Protein AF-A0AAJ4XWP3-F1 (afdb_monomer)

Sequence (343 aa):
MPASALQHDAQLSDLRAARGLTLTELASQLGLAVNTYRRIESTGVLPKRRPGAFWDLAHALGVEHTQLHTAIRQIPAVQERRKTAASLLKEVLQLAVTPGPFQPLQDTSPPAEALAEVFRVASSTVSKMVNIVIGDLRQLAQQRAQLEARRDFTAHSRPTYVYERELEIISDRMAEDIERVPDILERYLVIPMPQPCWRALAKLYLAGPSGLDASSLPADVVTALQKAFNNYLLANSHTGPGLPVPGVLFFLDTLPYYRIIYAPPERAIRPDPQSYGWPSFHSRSQPQRRHRLRTAHVLGHDPHPHWDGGSWMTTRSTRPPSGVSNRDPWAPTASTYPDEPPF

pLDDT: mean 72.5, std 22.18, range [29.92, 97.88]

Structure (mmCIF, N/CA/C/O backbone):
data_AF-A0AAJ4XWP3-F1
#
_entry.id   AF-A0AAJ4XWP3-F1
#
loop_
_atom_site.group_PDB
_atom_site.id
_atom_site.type_symbol
_atom_site.label_atom_id
_atom_site.label_alt_id
_atom_site.label_comp_id
_atom_site.label_asym_id
_atom_site.label_entity_id
_atom_site.label_seq_id
_atom_site.pdbx_PDB_ins_code
_atom_site.Cartn_x
_atom_site.Cartn_y
_atom_site.Cartn_z
_atom_site.occupancy
_atom_site.B_iso_or_equiv
_atom_site.auth_seq_id
_atom_site.auth_comp_id
_atom_site.auth_asym_id
_atom_site.auth_atom_id
_atom_site.pdbx_PDB_model_num
ATOM 1 N N . MET A 1 1 ? -31.458 -2.273 4.166 1.00 47.16 1 MET A N 1
ATOM 2 C CA . MET A 1 1 ? -30.688 -2.517 2.926 1.00 47.16 1 MET A CA 1
ATOM 3 C C . MET A 1 1 ? -29.550 -3.467 3.257 1.00 47.16 1 MET A C 1
ATOM 5 O O . MET A 1 1 ? -28.929 -3.248 4.290 1.00 47.16 1 MET A O 1
ATOM 9 N N . PRO A 1 2 ? -29.280 -4.521 2.470 1.00 56.34 2 PRO A N 1
ATOM 10 C CA . PRO A 1 2 ? -28.094 -5.346 2.683 1.00 56.34 2 PRO A CA 1
ATOM 11 C C . PRO A 1 2 ? -26.826 -4.532 2.371 1.00 56.34 2 PRO A C 1
ATOM 13 O O . PRO A 1 2 ? -26.775 -3.830 1.364 1.00 56.34 2 PRO A O 1
ATOM 16 N N . ALA A 1 3 ? -25.794 -4.631 3.215 1.00 53.09 3 ALA A N 1
ATOM 17 C CA . ALA A 1 3 ? -24.544 -3.869 3.059 1.00 53.09 3 ALA A CA 1
ATOM 18 C C . ALA A 1 3 ? -23.766 -4.199 1.763 1.00 53.09 3 ALA A C 1
ATOM 20 O O . ALA A 1 3 ? -22.919 -3.421 1.331 1.00 53.09 3 ALA A O 1
ATOM 21 N N . SER A 1 4 ? -24.087 -5.321 1.112 1.00 56.28 4 SER A N 1
ATOM 22 C CA . SER A 1 4 ? -23.574 -5.719 -0.204 1.00 56.28 4 SER A CA 1
ATOM 23 C C . SER A 1 4 ? -24.156 -4.922 -1.382 1.00 56.28 4 SER A C 1
ATOM 25 O O . SER A 1 4 ? -23.648 -5.045 -2.489 1.00 56.28 4 SER A O 1
ATOM 27 N N . ALA A 1 5 ? -25.200 -4.109 -1.171 1.00 56.34 5 ALA A N 1
ATOM 28 C CA . ALA A 1 5 ? -25.784 -3.245 -2.205 1.00 56.34 5 ALA A CA 1
ATOM 29 C C . ALA A 1 5 ? -25.191 -1.820 -2.235 1.00 56.34 5 ALA A C 1
ATOM 31 O O . ALA A 1 5 ? -25.589 -1.009 -3.069 1.00 56.34 5 ALA A O 1
ATOM 32 N N . LEU A 1 6 ? -24.265 -1.493 -1.326 1.00 61.22 6 LEU A N 1
ATOM 33 C CA . LEU A 1 6 ? -23.560 -0.211 -1.344 1.00 61.22 6 LEU A CA 1
ATOM 34 C C . LEU A 1 6 ? -22.497 -0.193 -2.454 1.00 61.22 6 LEU A C 1
ATOM 36 O O . LEU A 1 6 ? -21.702 -1.122 -2.583 1.00 61.22 6 LEU A O 1
ATOM 40 N N . GLN A 1 7 ? -22.508 0.880 -3.247 1.00 64.50 7 GLN A N 1
ATOM 41 C CA . GLN A 1 7 ? -21.639 1.090 -4.410 1.00 64.50 7 GLN A CA 1
ATOM 42 C C . GLN A 1 7 ? -20.152 1.242 -4.027 1.00 64.50 7 GLN A C 1
ATOM 44 O O . GLN A 1 7 ? -19.802 1.372 -2.855 1.00 64.50 7 GLN A O 1
ATOM 49 N N . HIS A 1 8 ? -19.272 1.259 -5.036 1.00 65.56 8 HIS A N 1
ATOM 50 C CA . HIS A 1 8 ? -17.810 1.350 -4.872 1.00 65.56 8 HIS A CA 1
ATOM 51 C C . HIS A 1 8 ? -17.319 2.640 -4.172 1.00 65.56 8 HIS A C 1
ATOM 53 O O . HIS A 1 8 ? -16.172 2.696 -3.726 1.00 65.56 8 HIS A O 1
ATOM 59 N N . ASP A 1 9 ? -18.183 3.648 -4.026 1.00 81.31 9 ASP A N 1
ATOM 60 C CA . ASP A 1 9 ? -17.860 4.946 -3.417 1.00 81.31 9 ASP A CA 1
ATOM 61 C C . ASP A 1 9 ? -18.339 5.106 -1.962 1.00 81.31 9 ASP A C 1
ATOM 63 O O . ASP A 1 9 ? -18.151 6.163 -1.363 1.00 81.31 9 ASP A O 1
ATOM 67 N N . ALA A 1 10 ? -18.933 4.066 -1.366 1.00 87.88 10 ALA A N 1
ATOM 68 C CA . ALA A 1 10 ? -19.415 4.114 0.014 1.00 87.88 10 ALA A CA 1
ATOM 69 C C . ALA A 1 10 ? -18.271 4.313 1.026 1.00 87.88 10 ALA A C 1
ATOM 71 O O . ALA A 1 10 ? -17.286 3.573 1.014 1.00 87.88 10 ALA A O 1
ATOM 72 N N . GLN A 1 11 ? -18.422 5.268 1.945 1.00 93.44 11 GLN A N 1
ATOM 73 C CA . GLN A 1 11 ? -17.476 5.511 3.035 1.00 93.44 11 GLN A CA 1
ATOM 74 C C . GLN A 1 11 ? -17.712 4.558 4.217 1.00 93.44 11 GLN A C 1
ATOM 76 O O . GLN A 1 11 ? -18.738 3.881 4.328 1.00 93.44 11 GLN A O 1
ATOM 81 N N . LEU A 1 12 ? -16.766 4.525 5.162 1.00 94.31 12 LEU A N 1
ATOM 82 C CA . LEU A 1 12 ? -16.873 3.693 6.368 1.00 94.31 12 LEU A CA 1
ATOM 83 C C . LEU A 1 12 ? -18.135 3.997 7.205 1.00 94.31 12 LEU A C 1
ATOM 85 O O . LEU A 1 12 ? -18.751 3.078 7.751 1.00 94.31 12 LEU A O 1
ATOM 89 N N . SER A 1 13 ? -18.547 5.267 7.261 1.00 94.88 13 SER A N 1
ATOM 90 C CA . SER A 1 13 ? -19.800 5.705 7.891 1.00 94.88 13 SER A CA 1
ATOM 91 C C . SER A 1 13 ? -21.036 5.070 7.258 1.00 94.88 13 SER A C 1
ATOM 93 O O . SER A 1 13 ? -21.993 4.757 7.966 1.00 94.88 13 SER A O 1
ATOM 95 N N . ASP A 1 14 ? -21.004 4.851 5.945 1.00 94.88 14 ASP A N 1
ATOM 96 C CA . ASP A 1 14 ? -22.138 4.369 5.160 1.00 94.88 14 ASP A CA 1
ATOM 97 C C . ASP A 1 14 ? -22.275 2.856 5.323 1.00 94.88 14 ASP A C 1
ATOM 99 O O . ASP A 1 14 ? -23.379 2.354 5.536 1.00 94.88 14 ASP A O 1
ATOM 103 N N . LEU A 1 15 ? -21.144 2.134 5.355 1.00 94.31 15 LEU A N 1
ATOM 104 C CA . LEU A 1 15 ? -21.106 0.719 5.740 1.00 94.31 15 LEU A CA 1
ATOM 105 C C . LEU A 1 15 ? -21.696 0.511 7.146 1.00 94.31 15 LEU A C 1
ATOM 107 O O . LEU A 1 15 ? -22.503 -0.399 7.353 1.00 94.31 15 LEU A O 1
ATOM 111 N N . ARG A 1 16 ? -21.340 1.377 8.110 1.00 96.12 16 ARG A N 1
ATOM 112 C CA . ARG A 1 16 ? -21.914 1.346 9.465 1.00 96.12 16 ARG A CA 1
ATOM 113 C C . ARG A 1 16 ? -23.416 1.657 9.451 1.00 96.12 16 ARG A C 1
ATOM 115 O O . ARG A 1 16 ? -24.189 0.940 10.089 1.00 96.12 16 ARG A O 1
ATOM 122 N N . ALA A 1 17 ? -23.840 2.691 8.726 1.00 94.75 17 ALA A N 1
ATOM 123 C CA . ALA A 1 17 ? -25.243 3.095 8.639 1.00 94.75 17 ALA A CA 1
ATOM 124 C C . ALA A 1 17 ? -26.124 2.021 7.975 1.00 94.75 17 ALA A C 1
ATOM 126 O O . ALA A 1 17 ? -27.209 1.728 8.475 1.00 94.75 17 ALA A O 1
ATOM 127 N N . ALA A 1 18 ? -25.648 1.360 6.915 1.00 93.44 18 ALA A N 1
ATOM 128 C CA . ALA A 1 18 ? -26.362 0.256 6.268 1.00 93.44 18 ALA A CA 1
ATOM 129 C C . ALA A 1 18 ? -26.495 -0.989 7.159 1.00 93.44 18 ALA A C 1
ATOM 131 O O . ALA A 1 18 ? -27.435 -1.766 6.990 1.00 93.44 18 ALA A O 1
ATOM 132 N N . ARG A 1 19 ? -25.600 -1.160 8.142 1.00 93.62 19 ARG A N 1
ATOM 133 C CA . ARG A 1 19 ? -25.730 -2.166 9.208 1.00 93.62 19 ARG A CA 1
ATOM 134 C C . ARG A 1 19 ? -26.663 -1.751 10.349 1.00 93.62 19 ARG A C 1
ATOM 136 O O . ARG A 1 19 ? -26.893 -2.559 11.241 1.00 93.62 19 ARG A O 1
ATOM 143 N N . GLY A 1 20 ? -27.214 -0.536 10.317 1.00 96.00 20 GLY A N 1
ATOM 144 C CA . GLY A 1 20 ? -28.101 -0.013 11.358 1.00 96.00 20 GLY A CA 1
ATOM 145 C C . GLY A 1 20 ? -27.391 0.304 12.676 1.00 96.00 20 GLY A C 1
ATOM 146 O O . GLY A 1 20 ? -28.060 0.441 13.692 1.00 96.00 20 GLY A O 1
ATOM 147 N N . LEU A 1 21 ? -26.056 0.406 12.676 1.00 96.69 21 LEU A N 1
ATOM 148 C CA . LEU A 1 21 ? -25.267 0.596 13.892 1.00 96.69 21 LEU A CA 1
ATOM 149 C C . LEU A 1 21 ? -24.998 2.081 14.169 1.00 96.69 21 LEU A C 1
ATOM 151 O O . LEU A 1 21 ? -24.502 2.836 13.322 1.00 96.69 21 LEU A O 1
ATOM 155 N N . THR A 1 22 ? -25.233 2.502 15.406 1.00 97.44 22 THR A N 1
ATOM 156 C CA . THR A 1 22 ? -24.710 3.770 15.916 1.00 97.44 22 THR A CA 1
ATOM 157 C C . THR A 1 22 ? -23.190 3.704 16.094 1.00 97.44 22 THR A C 1
ATOM 159 O O . THR A 1 22 ? -22.580 2.639 16.222 1.00 97.44 22 THR A O 1
ATOM 162 N N . LEU A 1 23 ? -22.555 4.879 16.138 1.00 96.88 23 LEU A N 1
ATOM 163 C CA . LEU A 1 23 ? -21.119 5.018 16.407 1.00 96.88 23 LEU A CA 1
ATOM 164 C C . LEU A 1 23 ? -20.748 4.397 17.773 1.00 96.88 23 LEU A C 1
ATOM 166 O O . LEU A 1 23 ? -19.701 3.770 17.912 1.00 96.88 23 LEU A O 1
ATOM 170 N N . THR A 1 24 ? -21.635 4.522 18.765 1.00 97.69 24 THR A N 1
ATOM 171 C CA . THR A 1 24 ? -21.512 3.940 20.111 1.00 97.69 24 THR A CA 1
ATOM 172 C C . THR A 1 24 ? -21.612 2.417 20.131 1.00 97.69 24 THR A C 1
ATOM 174 O O . THR A 1 24 ? -20.788 1.778 20.783 1.00 97.69 24 THR A O 1
ATOM 177 N N . GLU A 1 25 ? -22.565 1.823 19.408 1.00 97.88 25 GLU A N 1
ATOM 178 C CA . GLU A 1 25 ? -22.732 0.362 19.353 1.00 97.88 25 GLU A CA 1
ATOM 179 C C . GLU A 1 25 ? -21.554 -0.306 18.652 1.00 97.88 25 GL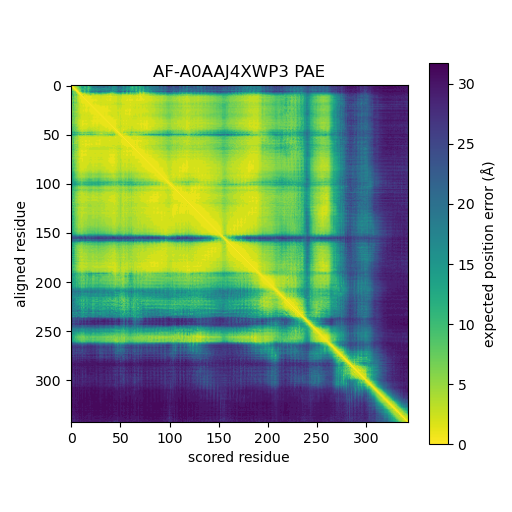U A C 1
ATOM 181 O O . GLU A 1 25 ? -20.992 -1.253 19.196 1.00 97.88 25 GLU A O 1
ATOM 186 N N . LEU A 1 26 ? -21.118 0.209 17.496 1.00 96.88 26 LEU A N 1
ATOM 187 C CA . LEU A 1 26 ? -19.974 -0.378 16.797 1.00 96.88 26 LEU A CA 1
ATOM 188 C C . LEU A 1 26 ? -18.670 -0.189 17.588 1.00 96.88 26 LEU A C 1
ATOM 190 O O . LEU A 1 26 ? -17.870 -1.117 17.676 1.00 96.88 26 LEU A O 1
ATOM 194 N N . ALA A 1 27 ? -18.470 0.959 18.248 1.00 95.94 27 ALA A N 1
ATOM 195 C CA . ALA A 1 27 ? -17.343 1.129 19.167 1.00 95.94 27 ALA A CA 1
ATOM 196 C C . ALA A 1 27 ? -17.387 0.114 20.327 1.00 95.94 27 ALA A C 1
ATOM 198 O O . ALA A 1 27 ? -16.356 -0.470 20.660 1.00 95.94 27 ALA A O 1
ATOM 199 N N . SER A 1 28 ? -18.569 -0.145 20.899 1.00 95.69 28 SER A N 1
ATOM 200 C CA . SER A 1 28 ? -18.765 -1.124 21.976 1.00 95.69 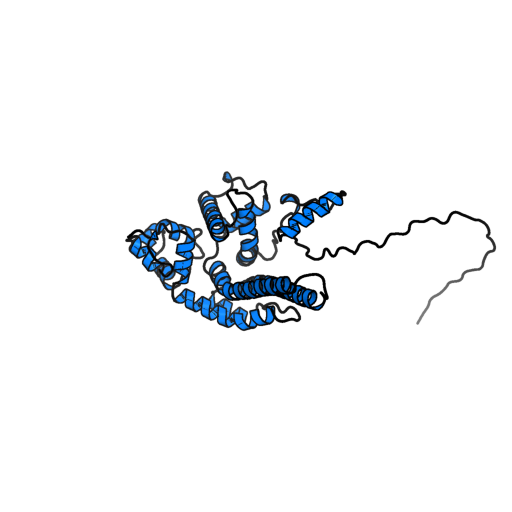28 SER A CA 1
ATOM 201 C C . SER A 1 28 ? -18.517 -2.566 21.516 1.00 95.69 28 SER A C 1
ATOM 203 O O . SER A 1 28 ? -17.740 -3.268 22.160 1.00 95.69 28 SER A O 1
ATOM 205 N N . GLN A 1 29 ? -19.073 -2.982 20.371 1.00 94.94 29 GLN A N 1
ATOM 206 C CA . GLN A 1 29 ? -18.822 -4.297 19.758 1.00 94.94 29 GLN A CA 1
ATOM 207 C C . GLN A 1 29 ? -17.335 -4.515 19.462 1.00 94.94 29 GLN A C 1
ATOM 209 O O . GLN A 1 29 ? -16.794 -5.593 19.700 1.00 94.94 29 GLN A O 1
ATOM 214 N N . LEU A 1 30 ? -16.654 -3.473 18.980 1.00 90.19 30 LEU A N 1
ATOM 215 C CA . LEU A 1 30 ? -15.216 -3.502 18.753 1.00 90.19 30 LEU A CA 1
ATOM 216 C C . LEU A 1 30 ? -14.405 -3.365 20.046 1.00 90.19 30 LEU A C 1
ATOM 218 O O . LEU A 1 30 ? -13.187 -3.437 19.972 1.00 90.19 30 LEU A O 1
ATOM 222 N N . GLY A 1 31 ? -14.992 -3.153 21.227 1.00 91.25 31 GLY A N 1
ATOM 223 C CA . GLY A 1 31 ? -14.234 -2.896 22.459 1.00 91.25 31 GLY A CA 1
ATOM 224 C C . GLY A 1 31 ? -13.260 -1.716 22.317 1.00 91.25 31 GLY A C 1
ATOM 225 O O . GLY A 1 31 ? -12.099 -1.804 22.724 1.00 91.25 31 GLY A O 1
ATOM 226 N N . LEU A 1 32 ? -13.701 -0.645 21.656 1.00 92.69 32 LEU A N 1
ATOM 227 C CA . LEU A 1 32 ? -12.964 0.597 21.434 1.00 92.69 32 LEU A CA 1
ATOM 228 C C . LEU A 1 32 ? -13.662 1.756 22.151 1.00 92.69 32 LEU A C 1
ATOM 230 O O . LEU A 1 32 ? -14.884 1.797 22.272 1.00 92.69 32 LEU A O 1
ATOM 234 N N . ALA A 1 33 ? -12.892 2.765 22.558 1.00 94.88 33 ALA A N 1
ATOM 235 C CA . ALA A 1 33 ? -13.489 4.026 22.975 1.00 94.88 33 ALA A CA 1
ATOM 236 C C . ALA A 1 33 ? -14.194 4.696 21.780 1.00 94.88 33 ALA A C 1
ATOM 238 O O . ALA A 1 33 ? -13.664 4.720 20.667 1.00 94.88 33 ALA A O 1
ATOM 239 N N . VAL A 1 34 ? -15.350 5.315 22.029 1.00 96.94 34 VAL A N 1
ATOM 240 C CA . VAL A 1 34 ? -16.167 6.020 21.020 1.00 96.94 34 VAL A CA 1
ATOM 241 C C . VAL A 1 34 ? -15.334 7.044 20.230 1.00 96.94 34 VAL A C 1
ATOM 243 O O . VAL A 1 34 ? -15.399 7.098 19.004 1.00 96.94 34 VAL A O 1
ATOM 246 N N . ASN A 1 35 ? -14.460 7.791 20.914 1.00 96.38 35 ASN A N 1
ATOM 247 C CA . ASN A 1 35 ? -13.533 8.741 20.286 1.00 96.38 35 ASN A CA 1
ATOM 248 C C . ASN A 1 35 ? -12.462 8.065 19.409 1.00 96.38 35 ASN A C 1
ATOM 250 O O . ASN A 1 35 ? -12.038 8.643 18.409 1.00 96.38 35 ASN A O 1
ATOM 254 N N . THR A 1 36 ? -12.031 6.844 19.745 1.00 93.75 36 THR A N 1
ATOM 255 C CA . THR A 1 36 ? -11.115 6.060 18.902 1.00 93.75 36 THR A CA 1
ATOM 256 C C . THR A 1 36 ? -11.813 5.624 17.621 1.00 93.75 36 THR A C 1
ATOM 258 O O . THR A 1 36 ? -11.248 5.813 16.551 1.00 93.75 36 THR A O 1
ATOM 261 N N . TYR A 1 37 ? -13.043 5.109 17.704 1.00 96.06 37 TYR A N 1
ATOM 262 C CA . TYR A 1 37 ? -13.791 4.712 16.510 1.00 96.06 37 TYR A CA 1
ATOM 263 C C . TYR A 1 37 ? -14.161 5.918 15.624 1.00 96.06 37 TYR A C 1
ATOM 265 O O . TYR A 1 37 ? -13.919 5.880 14.420 1.00 96.06 37 TYR A O 1
ATOM 273 N N . ARG A 1 38 ? -14.589 7.048 16.212 1.00 96.56 38 ARG A N 1
ATOM 274 C CA . ARG A 1 38 ? -14.790 8.316 15.478 1.00 96.56 38 ARG A CA 1
ATOM 275 C C . ARG A 1 38 ? -13.534 8.747 14.711 1.00 96.56 38 ARG A C 1
ATOM 277 O O . ARG A 1 38 ? -13.643 9.218 13.586 1.00 96.56 38 ARG A O 1
ATOM 284 N N . ARG A 1 39 ? -12.343 8.573 15.298 1.00 95.06 39 ARG A N 1
ATOM 285 C CA . ARG A 1 39 ? -11.068 8.857 14.620 1.00 95.06 39 ARG A CA 1
ATOM 286 C C . ARG A 1 39 ? -10.792 7.895 13.458 1.00 95.06 39 ARG A C 1
ATOM 288 O O . ARG A 1 39 ? -10.198 8.330 12.475 1.00 95.06 39 ARG A O 1
ATOM 295 N N . ILE A 1 40 ? -11.202 6.628 13.544 1.00 94.69 40 ILE A N 1
ATOM 296 C CA . ILE A 1 40 ? -11.097 5.684 12.418 1.00 94.69 40 ILE A CA 1
ATOM 297 C C . ILE A 1 40 ? -11.981 6.174 11.260 1.00 94.69 40 ILE A C 1
ATOM 299 O O . ILE A 1 40 ? -11.468 6.304 10.155 1.00 94.69 40 ILE A O 1
ATOM 303 N N . GLU A 1 41 ? -13.244 6.542 11.512 1.00 96.31 41 GLU A N 1
ATOM 304 C CA . GLU A 1 41 ? -14.141 7.095 10.476 1.00 96.31 41 GLU A CA 1
ATOM 305 C C . GLU A 1 41 ? -13.621 8.400 9.857 1.00 96.31 41 GLU A C 1
ATOM 307 O O . GLU A 1 41 ? -13.682 8.558 8.643 1.00 96.31 41 GLU A O 1
ATOM 312 N N . SER A 1 42 ? -13.080 9.328 10.655 1.00 96.19 42 SER A N 1
ATOM 313 C CA . SER A 1 42 ? -12.649 10.634 10.137 1.00 96.19 42 SER A CA 1
ATOM 314 C C . SER A 1 42 ? -11.245 10.659 9.528 1.00 96.19 42 SER A C 1
ATOM 316 O O . SER A 1 42 ? -10.957 11.536 8.717 1.00 96.19 42 SER A O 1
ATOM 318 N N . THR A 1 43 ? -10.349 9.740 9.913 1.00 95.06 43 THR A N 1
ATOM 319 C CA . THR A 1 43 ? -8.935 9.777 9.481 1.00 95.06 43 THR A CA 1
ATOM 320 C C . THR A 1 43 ? -8.439 8.518 8.774 1.00 95.06 43 THR A C 1
ATOM 322 O O . THR A 1 43 ? -7.355 8.561 8.192 1.00 95.06 43 THR A O 1
ATOM 325 N N . GLY A 1 44 ? -9.165 7.398 8.844 1.00 93.38 44 GLY A N 1
ATOM 326 C CA . GLY A 1 44 ? -8.712 6.076 8.387 1.00 93.38 44 GLY A CA 1
ATOM 327 C C . GLY A 1 44 ? -7.634 5.423 9.268 1.00 93.38 44 GLY A C 1
ATOM 328 O O . GLY A 1 44 ? -7.236 4.290 9.016 1.00 93.38 44 GLY A O 1
ATOM 329 N N . VAL A 1 45 ? -7.152 6.106 10.317 1.00 91.00 45 VAL A N 1
ATOM 330 C CA . VAL A 1 45 ? -6.026 5.634 11.139 1.00 91.00 45 VAL A CA 1
ATOM 331 C C . VAL A 1 45 ? -6.487 4.621 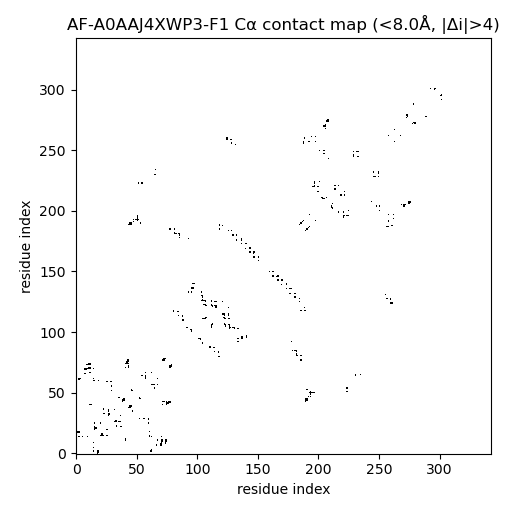12.185 1.00 91.00 45 VAL A C 1
ATOM 333 O O . VAL A 1 45 ? -7.214 4.963 13.121 1.00 91.00 45 VAL A O 1
ATOM 336 N N . LEU A 1 46 ? -5.988 3.389 12.082 1.00 87.69 46 LEU A N 1
ATOM 337 C CA . LEU A 1 46 ? -6.280 2.313 13.029 1.00 87.69 46 LEU A CA 1
ATOM 338 C C . LEU A 1 46 ? -5.412 2.375 14.307 1.00 87.69 46 LEU A C 1
ATOM 340 O O . LEU A 1 46 ? -4.284 2.880 14.296 1.00 87.69 46 LEU A O 1
ATOM 344 N N . PRO A 1 47 ? -5.902 1.840 15.442 1.00 83.31 47 PRO A N 1
ATOM 345 C CA . PRO A 1 47 ? -5.153 1.819 16.697 1.00 83.31 47 PRO A CA 1
ATOM 346 C C . PRO A 1 47 ? -3.955 0.852 16.647 1.00 83.31 47 PRO A C 1
ATOM 348 O O . PRO A 1 47 ? -4.113 -0.348 16.854 1.00 83.31 47 PRO A O 1
ATOM 351 N N . LYS A 1 48 ? -2.731 1.388 16.488 1.00 73.88 48 LYS A N 1
ATOM 352 C CA . LYS A 1 48 ? -1.455 0.629 16.401 1.00 73.88 48 LYS A CA 1
ATOM 353 C C . LYS A 1 48 ? -1.242 -0.444 17.491 1.00 73.88 48 LYS A C 1
ATOM 355 O O . LYS A 1 48 ? -0.511 -1.401 17.261 1.00 73.88 48 LYS A O 1
ATOM 360 N N . ARG A 1 49 ? -1.837 -0.283 18.683 1.00 72.12 49 ARG A N 1
ATOM 361 C CA . ARG A 1 49 ? -1.709 -1.224 19.818 1.00 72.12 49 ARG A CA 1
ATOM 362 C C . ARG A 1 49 ? -2.692 -2.401 19.782 1.00 72.12 49 ARG A C 1
ATOM 364 O O . ARG A 1 49 ? -2.510 -3.330 20.561 1.00 72.12 49 ARG A O 1
ATOM 371 N N . ARG A 1 50 ? -3.727 -2.370 18.934 1.00 72.62 50 ARG A N 1
ATOM 372 C CA . ARG A 1 50 ? -4.751 -3.419 18.883 1.00 72.62 50 ARG A CA 1
ATOM 373 C C . ARG A 1 50 ? -4.503 -4.355 17.695 1.00 72.62 50 ARG A C 1
ATOM 375 O O . ARG A 1 50 ? -4.770 -3.955 16.559 1.00 72.62 50 ARG A O 1
ATOM 382 N N . PRO A 1 51 ? -4.039 -5.598 17.919 1.00 62.38 51 PRO A N 1
ATOM 383 C CA . PRO A 1 51 ? -4.059 -6.600 16.867 1.00 62.38 51 PRO A CA 1
ATOM 384 C C . PRO A 1 51 ? -5.502 -6.871 16.425 1.00 62.38 51 PRO A C 1
ATOM 386 O O . PRO A 1 51 ? -6.423 -6.767 17.224 1.00 62.38 51 PRO A O 1
ATOM 389 N N . GLY A 1 52 ? -5.707 -7.184 15.149 1.00 71.06 52 GLY A N 1
ATOM 390 C CA . GLY A 1 52 ? -7.021 -7.551 14.620 1.00 71.06 52 GLY A CA 1
ATOM 391 C C . GLY A 1 52 ? -7.920 -6.386 14.203 1.00 71.06 52 GLY A C 1
ATOM 392 O O . GLY A 1 52 ? -8.796 -6.620 13.390 1.00 71.06 52 GLY A O 1
ATOM 393 N N . ALA A 1 53 ? -7.678 -5.135 14.618 1.00 81.81 53 ALA A N 1
ATOM 394 C CA . ALA A 1 53 ? -8.650 -4.032 14.486 1.00 81.81 53 ALA A CA 1
ATOM 395 C C . ALA A 1 53 ? -9.307 -3.845 13.092 1.00 81.81 53 ALA A C 1
ATOM 397 O O . ALA A 1 53 ? -10.498 -3.562 13.020 1.00 81.81 53 ALA A O 1
ATOM 398 N N . PHE A 1 54 ? -8.567 -4.024 11.989 1.00 85.25 54 PHE A N 1
ATOM 399 C CA . PHE A 1 54 ? -9.127 -4.007 10.624 1.00 85.25 54 PHE A CA 1
ATOM 400 C C . PHE A 1 54 ? -10.047 -5.212 10.336 1.00 85.25 54 PHE A C 1
ATOM 402 O O . PHE A 1 54 ? -11.085 -5.079 9.692 1.00 85.25 54 PHE A O 1
ATOM 409 N N . TRP A 1 55 ? -9.670 -6.393 10.826 1.00 80.94 55 TRP A N 1
ATOM 410 C CA . TRP A 1 55 ? -10.420 -7.641 10.681 1.00 80.94 55 TRP A CA 1
ATOM 411 C C . TRP A 1 55 ? -11.660 -7.658 11.583 1.00 80.94 55 TRP A C 1
ATOM 413 O O . TRP A 1 55 ? -12.729 -8.054 11.122 1.00 80.94 55 TRP A O 1
ATOM 423 N N . ASP A 1 56 ? -11.533 -7.161 12.818 1.00 85.31 56 ASP A N 1
ATOM 424 C CA . ASP A 1 56 ? -12.638 -6.931 13.757 1.00 85.31 56 ASP A CA 1
ATOM 425 C C . ASP A 1 56 ? -13.686 -5.998 13.131 1.00 85.31 56 ASP A C 1
ATOM 427 O O . ASP A 1 56 ? -14.879 -6.293 13.154 1.00 85.31 56 ASP A O 1
ATOM 431 N N . LEU A 1 57 ? -13.231 -4.892 12.524 1.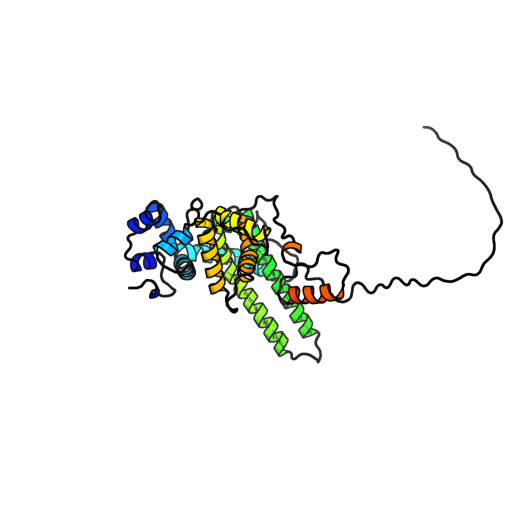00 91.25 57 LEU A N 1
ATOM 432 C CA . LEU A 1 57 ? -14.080 -3.891 11.876 1.00 91.25 57 LEU A CA 1
ATOM 433 C C . LEU A 1 57 ? -14.853 -4.472 10.686 1.00 91.25 57 LEU A C 1
ATOM 435 O O . LEU A 1 57 ? -16.067 -4.301 10.616 1.00 91.25 57 LEU A O 1
ATOM 439 N N . ALA A 1 58 ? -14.183 -5.202 9.791 1.00 88.69 58 ALA A N 1
ATOM 440 C CA . ALA A 1 58 ? -14.844 -5.875 8.670 1.00 88.69 58 ALA A CA 1
ATOM 441 C C . ALA A 1 58 ? -15.875 -6.907 9.149 1.00 88.69 58 ALA A C 1
ATOM 443 O O . ALA A 1 58 ? -16.972 -6.985 8.602 1.00 88.69 58 ALA A O 1
ATOM 444 N N . HIS A 1 59 ? -15.547 -7.665 10.201 1.00 86.81 59 HIS A N 1
ATOM 445 C CA . HIS A 1 59 ? -16.436 -8.666 10.783 1.00 86.81 59 HIS A CA 1
ATOM 446 C C . HIS A 1 59 ? -17.678 -8.040 11.433 1.00 86.81 59 HIS A C 1
ATOM 448 O O . HIS A 1 59 ? -18.791 -8.472 11.149 1.00 86.81 59 HIS A O 1
ATOM 454 N N . ALA A 1 60 ? -17.510 -6.999 12.255 1.00 91.00 60 ALA A N 1
ATOM 455 C CA . ALA A 1 60 ? -18.620 -6.296 12.901 1.00 91.00 60 ALA A CA 1
ATOM 456 C C . ALA A 1 60 ? -19.521 -5.565 11.885 1.00 91.00 60 ALA A C 1
ATOM 458 O O . ALA A 1 60 ? -20.741 -5.530 12.036 1.00 91.00 60 ALA A O 1
ATOM 459 N N . LEU A 1 61 ? -18.936 -5.051 10.799 1.00 91.62 61 LEU A N 1
ATOM 460 C CA . LEU A 1 61 ? -19.674 -4.508 9.657 1.00 91.62 61 LEU A CA 1
ATOM 461 C C . LEU A 1 61 ? -20.204 -5.587 8.696 1.00 91.62 61 LEU A C 1
ATOM 463 O O . LEU A 1 61 ? -20.936 -5.257 7.766 1.00 91.62 61 LEU A O 1
ATOM 467 N N . GLY A 1 62 ? -19.848 -6.860 8.883 1.00 87.81 62 GLY A N 1
ATOM 468 C CA . GLY A 1 62 ? -20.179 -7.969 7.985 1.00 87.81 62 GLY A CA 1
ATOM 469 C C . GLY A 1 62 ? -19.879 -7.682 6.508 1.00 87.81 62 GLY A C 1
ATOM 470 O O . GLY A 1 62 ? -20.717 -7.979 5.657 1.00 87.81 62 GLY A O 1
ATOM 471 N N . VAL A 1 63 ? -18.748 -7.041 6.214 1.00 86.88 63 VAL A N 1
ATOM 472 C CA . VAL A 1 63 ? -18.299 -6.702 4.852 1.00 86.88 63 VAL A CA 1
ATOM 473 C C . VAL A 1 63 ? -17.029 -7.464 4.500 1.00 86.88 63 VAL A C 1
ATOM 475 O O . VAL A 1 63 ? -16.276 -7.887 5.380 1.00 86.88 63 VAL A O 1
ATOM 478 N N . GLU A 1 64 ? -16.758 -7.605 3.206 1.00 81.38 64 GLU A N 1
ATOM 479 C CA . GLU A 1 64 ? -15.465 -8.108 2.749 1.00 81.38 64 GLU A CA 1
ATOM 480 C C . GLU A 1 64 ? -14.340 -7.099 3.014 1.00 81.38 64 GLU A C 1
ATOM 482 O O . GLU A 1 64 ? -14.545 -5.887 3.110 1.00 81.38 64 GLU A O 1
ATOM 487 N N . HIS A 1 65 ? -13.108 -7.596 3.108 1.00 77.81 65 HIS A N 1
ATOM 488 C CA . HIS A 1 65 ? -11.948 -6.758 3.420 1.00 77.81 65 HIS A CA 1
ATOM 489 C C . HIS A 1 65 ? -11.557 -5.840 2.259 1.00 77.81 65 HIS A C 1
ATOM 491 O O . HIS A 1 65 ? -11.042 -4.749 2.488 1.00 77.81 65 HIS A O 1
ATOM 497 N N . THR A 1 66 ? -11.840 -6.262 1.029 1.00 79.38 66 THR A N 1
ATOM 498 C CA . THR A 1 66 ? -11.780 -5.462 -0.202 1.00 79.38 66 THR A CA 1
ATOM 499 C C . THR A 1 66 ? -12.743 -4.273 -0.133 1.00 79.38 66 THR A C 1
ATOM 501 O O . THR A 1 66 ? -12.328 -3.132 -0.349 1.00 79.38 66 THR A O 1
ATOM 504 N N . GLN A 1 67 ? -13.998 -4.515 0.261 1.00 85.12 67 GLN A N 1
ATOM 505 C CA . GLN A 1 67 ? -15.018 -3.483 0.459 1.00 85.12 67 GLN A CA 1
ATOM 506 C C . GLN A 1 67 ? -14.625 -2.523 1.594 1.00 85.12 67 GLN A C 1
ATOM 508 O O . GLN A 1 67 ? -14.686 -1.310 1.410 1.00 85.12 67 GLN A O 1
ATOM 513 N N . LEU A 1 68 ? -14.129 -3.033 2.730 1.00 90.06 68 LEU A N 1
ATOM 514 C CA . LEU A 1 68 ? -13.641 -2.187 3.827 1.00 90.06 68 LEU A CA 1
ATOM 515 C C . LEU A 1 68 ? -12.418 -1.343 3.427 1.00 90.06 68 LEU A C 1
ATOM 517 O O . LEU A 1 68 ? -12.359 -0.162 3.761 1.00 90.06 68 LEU A O 1
ATOM 521 N N . HIS A 1 69 ? -11.437 -1.920 2.723 1.00 87.88 69 HIS A N 1
ATOM 522 C CA . HIS A 1 69 ? -10.251 -1.184 2.254 1.00 87.88 69 HIS A CA 1
ATOM 523 C C . HIS A 1 69 ? -10.651 -0.074 1.276 1.00 87.88 69 HIS A C 1
ATOM 525 O O . HIS A 1 69 ? -10.169 1.051 1.392 1.00 87.88 69 HIS A O 1
ATOM 531 N N . THR A 1 70 ? -11.610 -0.354 0.389 1.00 89.62 70 THR A N 1
ATOM 532 C CA . THR A 1 70 ? -12.198 0.639 -0.521 1.00 89.62 70 THR A CA 1
ATOM 533 C C . THR A 1 70 ? -12.895 1.755 0.259 1.00 89.62 70 THR A C 1
ATOM 535 O O . THR A 1 70 ? -12.553 2.919 0.078 1.00 89.62 70 THR A O 1
ATOM 538 N N . ALA A 1 71 ? -13.767 1.422 1.212 1.00 93.12 71 ALA A N 1
ATOM 539 C CA . ALA A 1 71 ? -14.476 2.410 2.026 1.00 93.12 71 ALA A CA 1
ATOM 540 C C . ALA A 1 71 ? -13.555 3.274 2.905 1.00 93.12 71 ALA A C 1
ATOM 542 O O . ALA A 1 71 ? -13.848 4.446 3.143 1.00 93.12 71 ALA A O 1
ATOM 543 N N . ILE A 1 72 ? -12.416 2.734 3.358 1.00 93.75 72 ILE A N 1
ATOM 544 C CA . ILE A 1 72 ? -11.373 3.524 4.028 1.00 93.75 72 ILE A CA 1
ATOM 545 C C . ILE A 1 72 ? -10.652 4.443 3.027 1.00 93.75 72 ILE A C 1
ATOM 547 O O . ILE A 1 72 ? -10.408 5.602 3.357 1.00 93.75 72 ILE A O 1
ATOM 551 N N . ARG A 1 73 ? -10.361 3.996 1.794 1.00 93.31 73 ARG A N 1
ATOM 552 C CA . ARG A 1 73 ? -9.773 4.856 0.740 1.00 93.31 73 ARG A CA 1
ATOM 553 C C . ARG A 1 73 ? -10.672 6.037 0.353 1.00 93.31 73 ARG A C 1
ATOM 555 O O . ARG A 1 73 ? -10.130 7.040 -0.104 1.00 93.31 73 ARG A O 1
ATOM 562 N N . GLN A 1 74 ? -11.989 5.942 0.565 1.00 94.81 74 GLN A N 1
ATOM 563 C CA . GLN A 1 74 ? -12.946 7.033 0.328 1.00 94.81 74 GLN A CA 1
ATOM 564 C C . GLN A 1 74 ? -13.054 8.053 1.478 1.00 94.81 74 GLN A C 1
ATOM 566 O O . GLN A 1 74 ? -13.733 9.067 1.331 1.00 94.81 74 GLN A O 1
ATOM 571 N N . ILE A 1 75 ? -12.377 7.842 2.615 1.00 95.62 75 ILE A N 1
ATOM 572 C CA . ILE A 1 75 ? -12.327 8.839 3.698 1.00 95.62 75 ILE A CA 1
ATOM 573 C C . ILE A 1 75 ? -11.530 10.065 3.203 1.00 95.62 75 ILE A C 1
ATOM 575 O O . ILE A 1 75 ? -10.380 9.894 2.785 1.00 95.62 75 ILE A O 1
ATOM 579 N N . PRO A 1 76 ? -12.049 11.309 3.297 1.00 95.88 76 PRO A N 1
ATOM 580 C CA . PRO A 1 76 ? -11.386 12.491 2.731 1.00 95.88 76 PRO A CA 1
ATOM 581 C C . PRO A 1 76 ? -9.936 12.688 3.200 1.00 95.88 76 PRO A C 1
ATOM 583 O O . PRO A 1 76 ? -9.046 12.935 2.391 1.00 95.88 76 PRO A O 1
ATOM 586 N N . ALA A 1 77 ? -9.658 12.471 4.489 1.00 95.69 77 ALA A N 1
ATOM 587 C CA . ALA A 1 77 ? -8.305 12.563 5.044 1.00 95.69 77 ALA A CA 1
ATOM 588 C C . ALA A 1 77 ? -7.343 11.460 4.545 1.00 95.69 77 ALA A C 1
ATOM 590 O O . ALA A 1 77 ? -6.126 11.621 4.637 1.00 95.69 77 ALA A O 1
ATOM 591 N N . VAL A 1 78 ? -7.857 10.328 4.048 1.00 96.00 78 VAL A N 1
ATOM 592 C CA . VAL A 1 78 ? -7.060 9.276 3.388 1.00 96.00 78 VAL A CA 1
ATOM 593 C C . VAL A 1 78 ? -6.766 9.682 1.943 1.00 96.00 78 VAL A C 1
ATOM 595 O O . VAL A 1 78 ? -5.625 9.572 1.497 1.00 96.00 78 VAL A O 1
ATOM 598 N N . GLN A 1 79 ? -7.764 10.211 1.226 1.00 96.12 79 GLN A N 1
ATOM 599 C CA . GLN A 1 79 ? -7.586 10.755 -0.125 1.00 96.12 79 GLN A CA 1
ATOM 600 C C . GLN A 1 79 ? -6.559 11.901 -0.142 1.00 96.12 79 GLN A C 1
ATOM 602 O O . GLN A 1 79 ? -5.665 11.910 -0.987 1.00 96.12 79 GLN A O 1
ATOM 607 N N . GLU A 1 80 ? -6.632 12.818 0.827 1.00 97.12 80 GLU A N 1
ATOM 608 C CA . GLU A 1 80 ? -5.682 13.922 0.993 1.00 97.12 80 GLU A CA 1
ATOM 609 C C . GLU A 1 80 ? -4.253 13.414 1.237 1.00 97.12 80 GLU A C 1
ATOM 611 O O . GLU A 1 80 ? -3.346 13.784 0.491 1.00 97.12 80 GLU A O 1
ATOM 616 N N . ARG A 1 81 ? -4.042 12.494 2.195 1.00 97.00 81 ARG A N 1
ATOM 617 C CA . ARG A 1 81 ? -2.719 11.878 2.423 1.00 97.00 81 ARG A CA 1
ATOM 618 C C . ARG A 1 81 ? -2.163 11.212 1.169 1.00 97.00 81 ARG A C 1
ATOM 620 O O . ARG A 1 81 ? -0.997 11.426 0.845 1.00 97.00 81 ARG A O 1
ATOM 627 N N . ARG A 1 82 ? -2.982 10.431 0.454 1.00 96.56 82 ARG A N 1
ATOM 628 C CA . ARG A 1 82 ? -2.581 9.755 -0.792 1.00 96.56 82 ARG A CA 1
ATOM 629 C C . ARG A 1 82 ? -2.180 10.765 -1.869 1.00 96.56 82 ARG A C 1
ATOM 631 O O . ARG A 1 82 ? -1.143 10.582 -2.500 1.00 96.56 82 ARG A O 1
ATOM 638 N N . LYS A 1 83 ? -2.940 11.854 -2.034 1.00 97.25 83 LYS A N 1
ATOM 639 C CA . LYS A 1 83 ? -2.636 12.942 -2.979 1.00 97.25 83 LYS A CA 1
ATOM 640 C C . LYS A 1 83 ? -1.330 13.663 -2.626 1.00 97.25 83 LYS A C 1
ATOM 642 O O . LYS A 1 83 ? -0.495 13.872 -3.504 1.00 97.25 83 LYS A O 1
ATOM 647 N N . THR A 1 84 ? -1.122 13.998 -1.353 1.00 97.69 84 THR A N 1
ATOM 648 C CA . THR A 1 84 ? 0.118 14.631 -0.875 1.00 97.69 84 THR A CA 1
ATOM 649 C C . THR A 1 84 ? 1.319 13.704 -1.060 1.00 97.69 84 THR A C 1
ATOM 651 O O . THR A 1 84 ? 2.339 14.126 -1.601 1.00 97.69 84 THR A O 1
ATOM 654 N N . ALA A 1 85 ? 1.188 12.419 -0.712 1.00 97.25 85 ALA A N 1
ATOM 655 C CA . ALA A 1 85 ? 2.238 11.427 -0.925 1.00 97.25 85 ALA A CA 1
ATOM 656 C C . ALA A 1 85 ? 2.576 11.244 -2.416 1.00 97.25 85 ALA A C 1
ATOM 658 O O . ALA A 1 85 ? 3.753 11.223 -2.766 1.00 97.25 85 ALA A O 1
ATOM 659 N N . ALA A 1 86 ? 1.574 11.189 -3.302 1.00 97.00 86 ALA A N 1
ATOM 660 C CA . ALA A 1 86 ? 1.784 11.145 -4.751 1.00 97.00 86 ALA A CA 1
ATOM 661 C C . ALA A 1 86 ? 2.568 12.369 -5.256 1.00 97.00 86 ALA A C 1
ATOM 663 O O . ALA A 1 86 ? 3.506 12.225 -6.039 1.00 97.00 86 ALA A O 1
ATOM 664 N N . SER A 1 87 ? 2.231 13.567 -4.765 1.00 97.06 87 SER A N 1
ATOM 665 C CA . SER A 1 87 ? 2.934 14.803 -5.126 1.00 97.06 87 SER A CA 1
ATOM 666 C C . SER A 1 87 ? 4.399 14.797 -4.678 1.00 97.06 87 SER A C 1
ATOM 668 O O . SER A 1 87 ? 5.260 15.211 -5.448 1.00 97.06 87 SER A O 1
ATOM 670 N N . LEU A 1 88 ? 4.689 14.315 -3.464 1.00 96.94 88 LEU A N 1
ATOM 671 C CA . LEU A 1 88 ? 6.052 14.222 -2.917 1.00 96.94 88 LEU A CA 1
ATOM 672 C C . LEU A 1 88 ? 6.903 13.146 -3.611 1.00 96.94 88 LEU A C 1
ATOM 674 O O . LEU A 1 88 ? 8.119 13.286 -3.715 1.00 96.94 88 LEU A O 1
ATOM 678 N N . LEU A 1 89 ? 6.275 12.065 -4.079 1.00 96.44 89 LEU A N 1
ATOM 679 C CA . LEU A 1 89 ? 6.958 10.946 -4.733 1.00 96.44 89 LEU A CA 1
ATOM 680 C C . LEU A 1 89 ? 7.203 11.157 -6.229 1.00 96.44 89 LEU A C 1
ATOM 682 O O . LEU A 1 89 ? 8.072 10.487 -6.782 1.00 96.44 89 LEU A O 1
ATOM 686 N N . LYS A 1 90 ? 6.462 12.057 -6.888 1.00 94.62 90 LYS A N 1
ATOM 687 C CA . LYS A 1 90 ? 6.474 12.224 -8.350 1.00 94.62 90 LYS A CA 1
ATOM 688 C C . LYS A 1 90 ? 7.888 12.326 -8.932 1.00 94.62 90 LYS A C 1
ATOM 690 O O . LYS A 1 90 ? 8.240 11.543 -9.808 1.00 94.62 90 LYS A O 1
ATOM 695 N N . GLU A 1 91 ? 8.702 13.249 -8.426 1.00 91.94 91 GLU A N 1
ATOM 696 C CA . GLU A 1 91 ? 10.069 13.467 -8.921 1.00 91.94 91 GLU A CA 1
ATOM 697 C C . GLU A 1 91 ? 10.996 12.295 -8.570 1.00 91.94 91 GLU A C 1
ATOM 699 O O . GLU A 1 91 ? 11.761 11.832 -9.413 1.00 91.94 91 GLU A O 1
ATOM 704 N N . VAL A 1 92 ? 10.873 11.746 -7.356 1.00 94.62 92 VAL A N 1
ATOM 705 C CA . VAL A 1 92 ? 11.669 10.601 -6.879 1.00 94.62 92 VAL A CA 1
ATOM 706 C C . VAL A 1 92 ? 11.456 9.366 -7.767 1.00 94.62 92 VAL A C 1
ATOM 708 O O . VAL A 1 92 ? 12.416 8.703 -8.157 1.00 94.62 92 VAL A O 1
ATOM 711 N N . LEU A 1 93 ? 10.204 9.067 -8.124 1.00 94.62 93 LEU A N 1
ATOM 712 C CA . LEU A 1 93 ? 9.854 7.921 -8.968 1.00 94.62 93 LEU A CA 1
ATOM 713 C C . LEU A 1 93 ? 10.182 8.168 -10.453 1.00 94.62 93 LEU A C 1
ATOM 715 O O . LEU A 1 93 ? 10.585 7.239 -11.151 1.00 94.62 93 LEU A O 1
ATOM 719 N N . GLN A 1 94 ? 10.104 9.411 -10.938 1.00 91.56 94 GLN 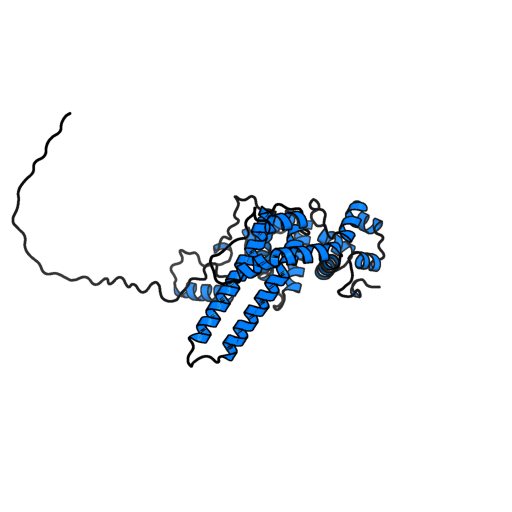A N 1
ATOM 720 C CA . GLN A 1 94 ? 10.566 9.768 -12.287 1.00 91.56 94 GLN A CA 1
ATOM 721 C C . GLN A 1 94 ? 12.091 9.619 -12.432 1.00 91.56 94 GLN A C 1
ATOM 723 O O . GLN A 1 94 ? 12.573 9.062 -13.422 1.00 91.56 94 GLN A O 1
ATOM 728 N N . LEU A 1 95 ? 12.859 10.034 -11.420 1.00 91.38 95 LEU A N 1
ATOM 729 C CA . LEU A 1 95 ? 14.308 9.819 -11.368 1.00 91.38 95 LEU A CA 1
ATOM 730 C C . LEU A 1 95 ? 14.665 8.327 -11.287 1.00 91.38 95 LEU A C 1
ATOM 732 O O . LEU A 1 95 ? 15.645 7.906 -11.896 1.00 91.38 95 LEU A O 1
ATOM 736 N N . ALA A 1 96 ? 13.853 7.510 -10.604 1.00 89.94 96 ALA A N 1
ATOM 737 C CA . ALA A 1 96 ? 14.054 6.062 -10.541 1.00 89.94 96 ALA A CA 1
ATOM 738 C C . ALA A 1 96 ? 14.033 5.397 -11.928 1.00 89.94 96 ALA A C 1
ATOM 740 O O . ALA A 1 96 ? 14.892 4.559 -12.208 1.00 89.94 96 ALA A O 1
ATOM 741 N N . VAL A 1 97 ? 13.082 5.795 -12.781 1.00 90.75 97 VAL A N 1
ATOM 742 C CA . VAL A 1 97 ? 12.886 5.285 -14.152 1.00 90.75 97 VAL A CA 1
ATOM 743 C C . VAL A 1 97 ? 13.922 5.832 -15.147 1.00 90.75 97 VAL A C 1
ATOM 745 O O . VAL A 1 97 ? 14.195 5.201 -16.167 1.00 90.75 97 VAL A O 1
ATOM 748 N N . THR A 1 98 ? 14.523 6.987 -14.860 1.00 90.00 98 THR A N 1
ATOM 749 C CA . THR A 1 98 ? 15.474 7.644 -15.767 1.00 90.00 98 THR A CA 1
ATOM 750 C C . THR A 1 98 ? 16.794 6.853 -15.876 1.00 90.00 98 THR A C 1
ATOM 752 O O . THR A 1 98 ? 17.357 6.459 -14.847 1.00 90.00 98 THR A O 1
ATOM 755 N N . PRO A 1 99 ? 17.344 6.625 -17.090 1.00 84.81 99 PRO A N 1
ATOM 756 C CA . PRO A 1 99 ? 18.638 5.965 -17.259 1.00 84.81 99 PRO A CA 1
ATOM 757 C C . PRO A 1 99 ? 19.763 6.715 -16.535 1.00 84.81 99 PRO A C 1
ATOM 759 O O . PRO A 1 99 ? 20.012 7.890 -16.797 1.00 84.81 99 PRO A O 1
ATOM 762 N N . GLY A 1 100 ? 20.464 6.035 -15.627 1.00 86.00 100 GLY A N 1
ATOM 763 C CA . GLY A 1 100 ? 21.507 6.664 -14.819 1.00 86.00 100 GLY A CA 1
ATOM 764 C C . GLY A 1 100 ? 21.908 5.863 -13.577 1.00 86.00 100 GLY A C 1
ATOM 765 O O . GLY A 1 100 ? 21.379 4.765 -13.342 1.00 86.00 100 GLY A O 1
ATOM 766 N N . PRO A 1 101 ? 22.847 6.394 -12.768 1.00 85.56 101 PRO A N 1
ATOM 767 C CA . PRO A 1 101 ? 23.255 5.779 -11.509 1.00 85.56 101 PRO A CA 1
ATOM 768 C C . PRO A 1 101 ? 22.061 5.619 -10.562 1.00 85.56 101 PRO A C 1
ATOM 770 O O . PRO A 1 101 ? 21.132 6.424 -10.559 1.00 85.56 101 PRO A O 1
ATOM 773 N N . PHE A 1 102 ? 22.079 4.566 -9.746 1.00 83.69 102 PHE A N 1
ATOM 774 C CA . PHE A 1 102 ? 21.030 4.341 -8.758 1.00 83.69 102 PHE A CA 1
ATOM 775 C C . PHE A 1 102 ? 21.120 5.377 -7.633 1.00 83.69 102 PHE A C 1
ATOM 777 O O . PHE A 1 102 ? 22.123 5.440 -6.925 1.00 83.69 102 PHE A O 1
ATOM 784 N N . GLN A 1 103 ? 20.054 6.157 -7.461 1.00 88.38 103 GLN A N 1
ATOM 785 C CA . GLN A 1 103 ? 19.891 7.092 -6.353 1.00 88.38 103 GLN A CA 1
ATOM 786 C C . GLN A 1 103 ? 18.747 6.593 -5.455 1.00 88.38 103 GLN A C 1
ATOM 788 O O . GLN A 1 103 ? 17.582 6.800 -5.793 1.00 88.38 103 GLN A O 1
ATOM 793 N N . PRO A 1 104 ? 19.042 5.892 -4.343 1.00 92.38 104 PRO A N 1
ATOM 794 C CA . PRO A 1 104 ? 18.019 5.546 -3.365 1.00 92.38 104 PRO A CA 1
ATOM 795 C C . PRO A 1 104 ? 17.510 6.807 -2.661 1.00 92.38 104 PRO A C 1
ATOM 797 O O . PRO A 1 104 ? 18.277 7.738 -2.397 1.00 92.38 104 PRO A O 1
ATOM 800 N N . LEU A 1 105 ? 16.231 6.804 -2.285 1.00 94.00 105 LEU A N 1
ATOM 801 C CA . LEU A 1 105 ? 15.660 7.815 -1.405 1.00 94.00 105 LEU A CA 1
ATOM 802 C C . LEU A 1 105 ? 16.379 7.749 -0.050 1.00 94.00 105 LEU A C 1
ATOM 804 O O . LEU A 1 105 ? 16.331 6.720 0.627 1.00 94.00 105 LEU A O 1
ATOM 808 N N . GLN A 1 106 ? 17.061 8.831 0.325 1.00 95.12 106 GLN A N 1
ATOM 809 C CA . GLN A 1 106 ? 17.833 8.916 1.567 1.00 95.12 106 GLN A CA 1
ATOM 810 C C . GLN A 1 106 ? 16.932 9.254 2.757 1.00 95.12 106 GLN A C 1
ATOM 812 O O . GLN A 1 106 ? 16.015 10.067 2.631 1.00 95.12 106 GLN A O 1
ATOM 817 N N . ASP A 1 107 ? 17.233 8.691 3.926 1.00 94.44 107 ASP A N 1
ATOM 818 C CA . ASP A 1 107 ? 16.488 8.909 5.177 1.00 94.44 107 ASP A CA 1
ATOM 819 C C . ASP A 1 107 ? 16.423 10.397 5.579 1.00 94.44 107 ASP A C 1
ATOM 821 O O . ASP A 1 107 ? 15.437 10.824 6.170 1.00 94.44 107 ASP A O 1
ATOM 825 N N . THR A 1 108 ? 17.454 11.174 5.230 1.00 96.25 108 THR A N 1
ATOM 826 C CA . THR A 1 108 ? 17.615 12.618 5.499 1.00 96.25 108 THR A CA 1
ATOM 827 C C . THR A 1 108 ? 17.271 13.497 4.288 1.00 96.25 108 THR A C 1
ATOM 829 O O . THR A 1 108 ? 17.763 14.619 4.169 1.00 96.25 108 THR A O 1
ATOM 832 N N . SER A 1 109 ? 16.541 12.967 3.302 1.00 96.44 109 SER A N 1
ATOM 833 C CA . SER A 1 109 ? 16.113 13.755 2.141 1.00 96.44 109 SER A CA 1
ATOM 834 C C . SER A 1 109 ? 14.784 14.466 2.430 1.00 96.44 109 SER A C 1
ATOM 836 O O . SER A 1 109 ? 13.911 13.861 3.061 1.00 96.44 109 SER A O 1
ATOM 838 N N . PRO A 1 110 ? 14.562 15.695 1.920 1.00 97.06 110 PRO A N 1
ATOM 839 C CA . PRO A 1 110 ? 13.314 16.421 2.161 1.00 97.06 110 PRO A CA 1
ATOM 840 C C . PRO A 1 110 ? 12.034 15.638 1.801 1.00 97.06 110 PRO A C 1
ATOM 842 O O . PRO A 1 110 ? 11.085 15.687 2.585 1.00 97.06 110 PRO A O 1
ATOM 845 N N . PRO A 1 111 ? 11.971 14.846 0.703 1.00 96.62 111 PRO A N 1
ATOM 846 C CA . PRO A 1 111 ? 10.796 14.019 0.425 1.00 96.62 111 PRO A CA 1
ATOM 847 C C . PRO A 1 111 ? 10.573 12.915 1.469 1.00 96.62 111 PRO A C 1
ATOM 849 O O . PRO A 1 111 ? 9.427 12.628 1.809 1.00 96.62 111 PRO A O 1
ATOM 852 N N . ALA A 1 112 ? 11.638 12.305 2.008 1.00 96.69 112 ALA A N 1
ATOM 853 C CA . ALA A 1 112 ? 11.515 11.274 3.040 1.00 96.69 112 ALA A CA 1
ATOM 854 C C . ALA A 1 112 ? 11.004 11.853 4.368 1.00 96.69 112 ALA A C 1
ATOM 856 O O . ALA A 1 112 ? 10.153 11.235 5.007 1.00 96.69 112 ALA A O 1
ATOM 857 N N . GLU A 1 113 ? 11.475 13.041 4.755 1.00 97.75 113 GLU A N 1
ATOM 858 C CA . GLU A 1 113 ? 11.025 13.755 5.957 1.00 97.75 113 GLU A CA 1
ATOM 859 C C . GLU A 1 113 ? 9.571 14.237 5.828 1.00 97.75 113 GLU A C 1
ATOM 861 O O . GLU A 1 113 ? 8.757 13.985 6.718 1.00 97.75 113 GLU A O 1
ATOM 866 N N . ALA A 1 114 ? 9.194 14.820 4.685 1.00 97.38 114 ALA A N 1
ATOM 867 C CA . ALA A 1 114 ? 7.818 15.246 4.424 1.00 97.38 114 ALA A CA 1
ATOM 868 C C . ALA A 1 114 ? 6.827 14.063 4.427 1.00 97.38 114 ALA A C 1
ATOM 870 O O . ALA A 1 114 ? 5.751 14.132 5.024 1.00 97.38 114 ALA A O 1
ATOM 871 N N . LEU A 1 115 ? 7.195 12.930 3.817 1.00 97.12 115 LEU A N 1
ATOM 872 C CA . LEU A 1 115 ? 6.390 11.704 3.874 1.00 97.12 115 LEU A CA 1
ATOM 873 C C . LEU A 1 115 ? 6.323 11.123 5.301 1.00 97.12 115 LEU A C 1
ATOM 875 O O . LEU A 1 115 ? 5.279 10.605 5.708 1.00 97.12 115 LEU A O 1
ATOM 879 N N . ALA A 1 116 ? 7.407 11.213 6.078 1.00 96.25 116 ALA A N 1
ATOM 880 C CA . ALA A 1 116 ? 7.442 10.771 7.472 1.00 96.25 116 ALA A CA 1
ATOM 881 C C . ALA A 1 116 ? 6.458 11.555 8.352 1.00 96.25 116 ALA A C 1
ATOM 883 O O . ALA A 1 116 ? 5.774 10.953 9.187 1.00 96.25 116 ALA A O 1
ATOM 884 N N . GLU A 1 117 ? 6.321 12.864 8.118 1.00 97.06 117 GLU A N 1
ATOM 885 C CA . GLU A 1 117 ? 5.318 13.712 8.765 1.00 97.06 117 GLU A CA 1
ATOM 886 C C . GLU A 1 117 ? 3.887 13.297 8.378 1.00 97.06 117 GLU A C 1
ATOM 888 O O . GLU A 1 117 ? 3.070 13.009 9.262 1.00 97.06 117 GLU A O 1
ATOM 893 N N . VAL A 1 118 ? 3.602 13.165 7.073 1.00 96.38 118 VAL A N 1
ATOM 894 C CA . VAL A 1 118 ? 2.284 12.756 6.537 1.00 96.38 118 VAL A CA 1
ATOM 895 C C . VAL A 1 118 ? 1.806 11.432 7.149 1.00 96.38 118 VAL A C 1
ATOM 897 O O . VAL A 1 118 ? 0.650 11.318 7.569 1.00 96.38 118 VAL A O 1
ATOM 900 N N . PHE A 1 119 ? 2.690 10.434 7.241 1.00 94.31 119 PHE A N 1
ATOM 901 C CA . PHE A 1 119 ? 2.360 9.098 7.752 1.00 94.31 119 PHE A CA 1
ATOM 902 C C . PHE A 1 119 ? 2.620 8.907 9.260 1.00 94.31 119 PHE A C 1
ATOM 904 O O . PHE A 1 119 ? 2.232 7.881 9.829 1.00 94.31 119 PHE A O 1
ATOM 911 N N . ARG A 1 120 ? 3.229 9.889 9.939 1.00 93.38 120 ARG A N 1
ATOM 912 C CA . ARG A 1 120 ? 3.610 9.850 11.367 1.00 93.38 120 ARG A CA 1
ATOM 913 C C . ARG A 1 120 ? 4.414 8.592 11.730 1.00 93.38 120 ARG A C 1
ATOM 915 O O . ARG A 1 120 ? 4.050 7.816 12.630 1.00 93.38 120 ARG A O 1
ATOM 922 N N . VAL A 1 121 ? 5.498 8.391 10.986 1.00 91.44 121 VAL A N 1
ATOM 923 C CA . VAL A 1 121 ? 6.503 7.323 11.138 1.00 91.44 121 VAL A CA 1
ATOM 924 C C . VAL A 1 121 ? 7.911 7.925 11.028 1.00 91.44 121 VAL A C 1
ATOM 926 O O . VAL A 1 121 ? 8.044 9.122 10.818 1.00 91.44 121 VAL A O 1
ATOM 929 N N . ALA A 1 122 ? 8.970 7.130 11.196 1.00 93.12 122 ALA A N 1
ATOM 930 C CA . ALA A 1 122 ? 10.335 7.615 10.984 1.00 93.12 122 ALA A CA 1
ATOM 931 C C . ALA A 1 122 ? 10.674 7.684 9.483 1.00 93.12 122 ALA A C 1
ATOM 933 O O . ALA A 1 122 ? 10.296 6.784 8.727 1.00 93.12 122 ALA A O 1
ATOM 934 N N . SER A 1 123 ? 11.459 8.682 9.065 1.00 94.88 123 SER A N 1
ATOM 935 C CA . SER A 1 123 ? 11.938 8.829 7.678 1.00 94.88 123 SER A CA 1
ATOM 936 C C . SER A 1 123 ? 12.673 7.583 7.181 1.00 94.88 123 SER A C 1
ATOM 938 O O . SER A 1 123 ? 12.474 7.167 6.045 1.00 94.88 123 SER A O 1
ATOM 940 N N . SER A 1 124 ? 13.406 6.902 8.069 1.00 93.12 124 SER A N 1
ATOM 941 C CA . SER A 1 124 ? 14.093 5.629 7.804 1.00 93.12 124 SER A CA 1
ATOM 942 C C . SER A 1 124 ? 13.177 4.416 7.587 1.00 93.12 124 SER A C 1
ATOM 944 O O . SER A 1 124 ? 13.621 3.378 7.094 1.00 93.12 124 SER A O 1
ATOM 946 N N . THR A 1 125 ? 11.901 4.502 7.977 1.00 89.94 125 THR A N 1
ATOM 947 C CA . THR A 1 125 ? 10.868 3.509 7.640 1.00 89.94 125 THR A CA 1
ATOM 948 C C . THR A 1 125 ? 10.309 3.799 6.247 1.00 89.94 125 THR A C 1
ATOM 950 O O . THR A 1 125 ? 10.145 2.877 5.450 1.00 89.94 125 THR A O 1
ATOM 953 N N . VAL A 1 126 ? 10.053 5.076 5.941 1.00 94.12 126 VAL A N 1
ATOM 954 C CA . VAL A 1 126 ? 9.539 5.515 4.634 1.00 94.12 126 VAL A CA 1
ATOM 955 C C . VAL A 1 126 ? 10.559 5.257 3.531 1.00 94.12 126 VAL A C 1
ATOM 957 O O . VAL A 1 126 ? 10.221 4.611 2.544 1.00 94.12 126 VAL A O 1
ATOM 960 N N . SER A 1 127 ? 11.802 5.709 3.706 1.00 93.31 127 SER A N 1
ATOM 961 C CA . SER A 1 127 ? 12.878 5.580 2.719 1.00 93.31 127 SER A CA 1
ATOM 962 C C . SER A 1 127 ? 13.052 4.132 2.273 1.00 93.31 127 SER A C 1
ATOM 964 O O . SER A 1 127 ? 12.970 3.838 1.086 1.00 93.31 127 SER A O 1
ATOM 966 N N . LYS A 1 128 ? 13.184 3.196 3.219 1.00 91.19 128 LYS A N 1
ATOM 967 C CA . LYS A 1 128 ? 13.300 1.755 2.949 1.00 91.19 128 LYS A CA 1
ATOM 968 C C . LYS A 1 128 ? 12.081 1.205 2.213 1.00 91.19 128 LYS A C 1
ATOM 970 O O . LYS A 1 128 ? 12.244 0.365 1.335 1.00 91.19 128 LYS A O 1
ATOM 975 N N . MET A 1 129 ? 10.877 1.665 2.558 1.00 90.94 129 MET A N 1
ATOM 976 C CA . MET A 1 129 ? 9.637 1.193 1.940 1.00 90.94 129 MET A CA 1
ATOM 977 C C . MET A 1 129 ? 9.499 1.675 0.493 1.00 90.94 129 MET A C 1
ATOM 979 O O . MET A 1 129 ? 9.155 0.883 -0.380 1.00 90.94 129 MET A O 1
ATOM 983 N N . VAL A 1 130 ? 9.831 2.940 0.233 1.00 93.69 130 VAL A N 1
ATOM 984 C CA . VAL A 1 130 ? 9.876 3.509 -1.120 1.00 93.69 130 VAL A CA 1
ATOM 985 C C . VAL A 1 130 ? 11.025 2.892 -1.930 1.00 93.69 130 VAL A C 1
ATOM 987 O O . VAL A 1 130 ? 10.839 2.573 -3.098 1.00 93.69 130 VAL A O 1
ATOM 990 N N . ASN A 1 131 ? 12.182 2.631 -1.311 1.00 93.88 131 ASN A N 1
ATOM 991 C CA . ASN A 1 131 ? 13.347 2.032 -1.972 1.00 93.88 131 ASN A CA 1
ATOM 992 C C . ASN A 1 131 ? 13.121 0.591 -2.460 1.00 93.88 131 ASN A C 1
ATOM 994 O O . ASN A 1 131 ? 13.782 0.196 -3.417 1.00 93.88 131 ASN A O 1
ATOM 998 N N . ILE A 1 132 ? 12.189 -0.173 -1.870 1.00 89.12 132 ILE A N 1
ATOM 999 C CA . ILE A 1 132 ? 11.725 -1.442 -2.466 1.00 89.12 132 ILE A CA 1
ATOM 1000 C C . ILE A 1 132 ? 11.121 -1.157 -3.844 1.00 89.12 132 ILE A C 1
ATOM 1002 O O . ILE A 1 132 ? 11.608 -1.670 -4.846 1.00 89.12 132 ILE A O 1
ATOM 1006 N N . VAL A 1 133 ? 10.130 -0.262 -3.898 1.00 90.75 133 VAL A N 1
ATOM 1007 C CA . VAL A 1 133 ? 9.383 0.031 -5.130 1.00 90.75 133 VAL A CA 1
ATOM 1008 C C . VAL A 1 133 ? 10.258 0.710 -6.189 1.00 90.75 133 VAL A C 1
ATOM 1010 O O . VAL A 1 133 ? 10.131 0.422 -7.373 1.00 90.75 133 VAL A O 1
ATOM 1013 N N . ILE A 1 134 ? 11.209 1.560 -5.784 1.00 92.25 134 ILE A N 1
ATOM 1014 C CA . ILE A 1 134 ? 12.242 2.099 -6.686 1.00 92.25 134 ILE A CA 1
ATOM 1015 C C . ILE A 1 134 ? 13.086 0.962 -7.292 1.00 92.25 134 ILE A C 1
ATOM 1017 O O . ILE A 1 134 ? 13.446 1.033 -8.467 1.00 92.25 134 ILE A O 1
ATOM 1021 N N . GLY A 1 135 ? 13.406 -0.080 -6.517 1.00 90.06 135 GLY A N 1
ATOM 1022 C CA . GLY A 1 135 ? 14.097 -1.273 -7.009 1.00 90.06 135 GLY A CA 1
ATOM 1023 C C . GLY A 1 135 ? 13.289 -2.006 -8.081 1.00 90.06 135 GLY A C 1
ATOM 1024 O O . GLY A 1 135 ? 13.812 -2.265 -9.167 1.00 90.06 135 GLY A O 1
ATOM 1025 N N . ASP A 1 136 ? 12.007 -2.253 -7.809 1.00 89.38 136 ASP A N 1
ATOM 1026 C CA . ASP A 1 136 ? 11.083 -2.927 -8.729 1.00 89.38 136 ASP A CA 1
ATOM 1027 C C . ASP A 1 136 ? 10.896 -2.124 -10.036 1.00 89.38 136 ASP A C 1
ATOM 1029 O O . ASP A 1 136 ? 11.067 -2.656 -11.138 1.00 89.38 136 ASP A O 1
ATOM 1033 N N . LEU A 1 137 ? 10.668 -0.808 -9.932 1.00 91.38 137 LEU A N 1
ATOM 1034 C CA . LEU A 1 137 ? 10.564 0.103 -11.081 1.00 91.38 137 LEU A CA 1
ATOM 1035 C C . LEU A 1 137 ? 11.849 0.149 -11.918 1.00 91.38 137 LEU A C 1
ATOM 1037 O O . LEU A 1 137 ? 11.782 0.221 -13.146 1.00 91.38 137 LEU A O 1
ATOM 1041 N N . ARG A 1 138 ? 13.029 0.074 -11.287 1.00 91.19 138 ARG A N 1
ATOM 1042 C CA . ARG A 1 138 ? 14.311 0.009 -12.009 1.00 91.19 138 ARG A CA 1
ATOM 1043 C C . ARG A 1 138 ? 14.514 -1.315 -12.726 1.00 91.19 138 ARG A C 1
ATOM 1045 O O . ARG A 1 138 ? 15.092 -1.314 -13.812 1.00 91.19 138 ARG A O 1
ATOM 1052 N N . GLN A 1 139 ? 14.026 -2.422 -12.171 1.00 89.88 139 GLN A N 1
ATOM 1053 C CA . GLN A 1 139 ? 14.029 -3.706 -12.866 1.00 89.88 139 GLN A CA 1
ATOM 1054 C C . GLN A 1 139 ? 13.144 -3.649 -14.123 1.00 89.88 139 GLN A C 1
ATOM 1056 O O . GLN A 1 139 ? 13.585 -4.085 -15.187 1.00 89.88 139 GLN A O 1
ATOM 1061 N N . LEU A 1 140 ? 11.951 -3.048 -14.040 1.00 90.56 140 LEU A N 1
ATOM 1062 C CA . LEU A 1 140 ? 11.086 -2.825 -15.207 1.00 90.56 140 LEU A CA 1
ATOM 1063 C C . LEU A 1 140 ? 11.734 -1.883 -16.238 1.00 90.56 140 LEU A C 1
ATOM 1065 O O . LEU A 1 140 ? 11.777 -2.214 -17.422 1.00 90.56 140 LEU A O 1
ATOM 1069 N N . ALA A 1 141 ? 12.327 -0.766 -15.803 1.00 91.69 141 ALA A N 1
ATOM 1070 C CA . ALA A 1 141 ? 13.045 0.157 -16.688 1.00 91.69 141 ALA A CA 1
ATOM 1071 C C . ALA A 1 141 ? 14.231 -0.520 -17.406 1.00 91.69 141 ALA A C 1
ATOM 1073 O O . ALA A 1 141 ? 14.450 -0.302 -18.599 1.00 91.69 141 ALA A O 1
ATOM 1074 N N . GLN A 1 142 ? 14.969 -1.396 -16.714 1.00 91.31 142 GLN A N 1
ATOM 1075 C CA . GLN A 1 142 ? 16.042 -2.191 -17.316 1.00 91.31 142 GLN A CA 1
ATOM 1076 C C . GLN A 1 142 ? 15.503 -3.203 -18.338 1.00 91.31 142 GLN A C 1
ATOM 1078 O O . GLN A 1 142 ? 16.088 -3.349 -19.412 1.00 91.31 142 GLN A O 1
ATOM 1083 N N . GLN A 1 143 ? 14.397 -3.891 -18.035 1.00 91.69 143 GLN A N 1
ATOM 1084 C CA . GLN A 1 143 ? 13.744 -4.813 -18.973 1.00 91.69 143 GLN A CA 1
ATOM 1085 C C . GLN A 1 143 ? 13.259 -4.079 -20.227 1.00 91.69 143 GLN A C 1
ATOM 1087 O O . GLN A 1 143 ? 13.523 -4.537 -21.339 1.00 91.69 143 GLN A O 1
ATOM 1092 N N . ARG A 1 144 ? 12.640 -2.904 -20.061 1.00 92.94 144 ARG A N 1
ATOM 1093 C CA . ARG A 1 144 ? 12.238 -2.024 -21.161 1.00 92.94 144 ARG A CA 1
ATOM 1094 C C . ARG A 1 144 ? 13.430 -1.650 -22.047 1.00 92.94 144 ARG A C 1
ATOM 1096 O O . ARG A 1 144 ? 13.389 -1.915 -23.243 1.00 92.94 144 ARG A O 1
ATOM 1103 N N . ALA A 1 145 ? 14.518 -1.138 -21.468 1.00 91.69 145 ALA A N 1
ATOM 1104 C CA . ALA A 1 145 ? 15.719 -0.765 -22.221 1.00 91.69 145 ALA A CA 1
ATOM 1105 C C . ALA A 1 145 ? 16.361 -1.961 -22.960 1.00 91.69 145 ALA A C 1
ATOM 1107 O O . ALA A 1 145 ? 16.863 -1.818 -24.074 1.00 91.69 145 ALA A O 1
ATOM 1108 N N . GLN A 1 146 ? 16.314 -3.168 -22.378 1.00 91.62 146 GLN A N 1
ATOM 1109 C CA . GLN A 1 146 ? 16.755 -4.393 -23.057 1.00 91.62 146 GLN A CA 1
ATOM 1110 C C . GLN A 1 146 ? 15.855 -4.774 -24.240 1.00 91.62 146 GLN A C 1
ATOM 1112 O O . GLN A 1 146 ? 16.361 -5.294 -25.234 1.00 91.62 146 GLN A O 1
ATOM 1117 N N . LEU A 1 147 ? 14.541 -4.550 -24.150 1.00 90.44 147 LEU A N 1
ATOM 1118 C CA . LEU A 1 147 ? 13.610 -4.788 -25.254 1.00 90.44 147 LEU A CA 1
ATOM 1119 C C . LEU A 1 147 ? 13.740 -3.736 -26.359 1.00 90.44 147 LEU A C 1
ATOM 1121 O O . LEU A 1 147 ? 13.755 -4.119 -27.526 1.00 90.44 147 LEU A O 1
ATOM 1125 N N . GLU A 1 148 ? 13.911 -2.456 -26.011 1.00 92.19 148 GLU A N 1
ATOM 1126 C CA . GLU A 1 148 ? 14.217 -1.376 -26.962 1.00 92.19 148 GLU A CA 1
ATOM 1127 C C . GLU A 1 148 ? 15.495 -1.720 -27.745 1.00 92.19 148 GLU A C 1
ATOM 1129 O O . GLU A 1 148 ? 15.451 -1.838 -28.968 1.00 92.19 148 GLU A O 1
ATOM 1134 N N . ALA A 1 149 ? 16.592 -2.060 -27.056 1.00 91.50 149 ALA A N 1
ATOM 1135 C CA . ALA A 1 149 ? 17.822 -2.501 -27.715 1.00 91.50 149 ALA A CA 1
ATOM 1136 C C . ALA A 1 149 ? 17.621 -3.759 -28.586 1.00 91.50 149 ALA A C 1
ATOM 1138 O O . ALA A 1 149 ? 18.113 -3.824 -29.710 1.00 91.50 149 ALA A O 1
ATOM 1139 N N . ARG A 1 150 ? 16.884 -4.776 -28.110 1.00 89.75 150 ARG A N 1
ATOM 1140 C CA . ARG A 1 150 ? 16.611 -5.997 -28.899 1.00 89.75 150 ARG A CA 1
ATOM 1141 C C . ARG A 1 150 ? 15.807 -5.709 -30.163 1.00 89.75 150 ARG A C 1
ATOM 1143 O O . ARG A 1 150 ? 16.114 -6.308 -31.192 1.00 89.75 150 ARG A O 1
ATOM 1150 N N . ARG A 1 151 ? 14.813 -4.820 -30.096 1.00 88.94 151 ARG A N 1
ATOM 1151 C CA . ARG A 1 151 ? 14.048 -4.339 -31.255 1.00 88.94 151 ARG A CA 1
ATOM 1152 C C . ARG A 1 151 ? 14.983 -3.649 -32.248 1.00 88.94 151 ARG A C 1
ATOM 1154 O O . ARG A 1 151 ? 14.996 -4.012 -33.416 1.00 88.94 151 ARG A O 1
ATOM 1161 N N . ASP A 1 152 ? 15.821 -2.737 -31.768 1.00 88.81 152 ASP A N 1
ATOM 1162 C CA . ASP A 1 152 ? 16.701 -1.929 -32.619 1.00 88.81 152 ASP A CA 1
ATOM 1163 C C . ASP A 1 152 ? 17.814 -2.767 -33.290 1.00 88.81 152 ASP A C 1
ATOM 1165 O O . ASP A 1 152 ? 18.237 -2.464 -34.405 1.00 88.81 152 ASP A O 1
ATOM 1169 N N . PHE A 1 153 ? 18.247 -3.870 -32.663 1.00 86.50 153 PHE A N 1
ATOM 1170 C CA . PHE A 1 153 ? 19.205 -4.828 -33.239 1.00 86.50 153 PHE A CA 1
ATOM 1171 C C . PHE A 1 153 ? 18.571 -5.981 -34.052 1.00 86.50 153 PHE A C 1
ATOM 1173 O O . PHE A 1 153 ? 19.306 -6.722 -34.714 1.00 86.50 153 PHE A O 1
ATOM 1180 N N . THR A 1 154 ? 17.246 -6.194 -34.032 1.00 82.50 154 THR A N 1
ATOM 1181 C CA . THR A 1 154 ? 16.621 -7.318 -34.765 1.00 82.50 154 THR A CA 1
ATOM 1182 C C . THR A 1 154 ? 16.311 -6.961 -36.213 1.00 82.50 154 THR A C 1
ATOM 1184 O O . THR A 1 154 ? 15.213 -6.544 -36.555 1.00 82.50 154 THR A O 1
ATOM 1187 N N . ALA A 1 155 ? 17.274 -7.217 -37.101 1.00 63.16 155 ALA A N 1
ATOM 1188 C CA . ALA A 1 155 ? 17.137 -6.858 -38.510 1.00 63.16 155 ALA A CA 1
ATOM 1189 C C . ALA A 1 155 ? 15.968 -7.559 -39.248 1.00 63.16 155 ALA A C 1
ATOM 1191 O O . ALA A 1 155 ? 15.304 -6.902 -40.041 1.00 63.16 155 ALA A O 1
ATOM 1192 N N . HIS A 1 156 ? 15.733 -8.873 -39.053 1.00 57.72 156 HIS A N 1
ATOM 1193 C CA . HIS A 1 156 ? 14.882 -9.657 -39.984 1.00 57.72 156 HIS A CA 1
ATOM 1194 C C . HIS A 1 156 ? 14.136 -10.905 -39.426 1.00 57.72 156 HIS A C 1
ATOM 1196 O O . HIS A 1 156 ? 13.660 -11.707 -40.226 1.00 57.72 156 HIS A O 1
ATOM 1202 N N . SER A 1 157 ? 14.031 -11.150 -38.106 1.00 61.53 157 SER A N 1
ATOM 1203 C CA . SER A 1 157 ? 13.578 -12.476 -37.594 1.00 61.53 157 SER A CA 1
ATOM 1204 C C . SER A 1 157 ? 12.393 -12.523 -36.617 1.00 61.53 157 SER A C 1
ATOM 1206 O O . SER A 1 157 ? 11.792 -13.588 -36.467 1.00 61.53 157 SER A O 1
ATOM 1208 N N . ARG A 1 158 ? 12.019 -11.419 -35.961 1.00 67.94 158 ARG A N 1
ATOM 1209 C CA . ARG A 1 158 ? 10.819 -11.332 -35.105 1.00 67.94 158 ARG A CA 1
ATOM 1210 C C . ARG A 1 158 ? 9.954 -10.173 -35.615 1.00 67.94 158 ARG A C 1
ATOM 1212 O O . ARG A 1 158 ? 10.528 -9.144 -35.963 1.00 67.94 158 ARG A O 1
ATOM 1219 N N . PRO A 1 159 ? 8.616 -10.288 -35.665 1.00 75.50 159 PRO A N 1
ATOM 1220 C CA . PRO A 1 159 ? 7.781 -9.164 -36.074 1.00 75.50 159 PRO A CA 1
ATOM 1221 C C . PRO A 1 159 ? 7.884 -8.003 -35.077 1.00 75.50 159 PRO A C 1
ATOM 1223 O O . PRO A 1 159 ? 7.727 -8.218 -33.873 1.00 75.50 159 PRO A O 1
ATOM 1226 N N . THR A 1 160 ? 8.090 -6.779 -35.570 1.00 80.94 160 THR A N 1
ATOM 1227 C CA . THR A 1 160 ? 8.257 -5.563 -34.749 1.00 80.94 160 THR A CA 1
ATOM 1228 C C . THR A 1 160 ? 7.106 -5.353 -33.762 1.00 80.94 160 THR A C 1
ATOM 1230 O O . THR A 1 160 ? 7.355 -5.032 -32.600 1.00 80.94 160 THR A O 1
ATOM 1233 N N . TYR A 1 161 ? 5.872 -5.681 -34.175 1.00 84.62 161 TYR A N 1
ATOM 1234 C CA . TYR A 1 161 ? 4.665 -5.575 -33.343 1.00 84.62 161 TYR A CA 1
ATOM 1235 C C . TYR A 1 161 ? 4.750 -6.360 -32.022 1.00 84.62 161 TYR A C 1
ATOM 1237 O O . TYR A 1 161 ? 4.071 -6.020 -31.054 1.00 84.62 161 TYR A O 1
ATOM 1245 N N . VAL A 1 162 ? 5.560 -7.426 -31.957 1.00 88.69 162 VAL A N 1
ATOM 1246 C CA . VAL A 1 162 ? 5.742 -8.204 -30.722 1.00 88.69 162 VAL A CA 1
ATOM 1247 C C . VAL A 1 162 ? 6.520 -7.381 -29.699 1.00 88.69 162 VAL A C 1
ATOM 1249 O O . VAL A 1 162 ? 6.122 -7.326 -28.541 1.00 88.69 162 VAL A O 1
ATOM 1252 N N . TYR A 1 163 ? 7.591 -6.709 -30.127 1.00 88.88 163 TYR A N 1
ATOM 1253 C CA . TYR A 1 163 ? 8.375 -5.840 -29.251 1.00 88.88 163 TYR A CA 1
ATOM 1254 C C . TYR A 1 163 ? 7.604 -4.580 -28.864 1.00 88.88 163 TYR A C 1
ATOM 1256 O O . TYR A 1 163 ? 7.657 -4.187 -27.707 1.00 88.88 163 TYR A O 1
ATOM 1264 N N . GLU A 1 164 ? 6.859 -3.976 -29.790 1.00 90.62 164 GLU A N 1
ATOM 1265 C CA . GLU A 1 164 ? 6.005 -2.814 -29.501 1.00 90.62 164 GLU A CA 1
ATOM 1266 C C . GLU A 1 164 ? 4.981 -3.140 -28.407 1.00 90.62 164 GLU A C 1
ATOM 1268 O O . GLU A 1 164 ? 4.908 -2.429 -27.408 1.00 90.62 164 GLU A O 1
ATOM 1273 N N . ARG A 1 165 ? 4.290 -4.281 -28.521 1.00 92.25 165 ARG A N 1
ATOM 1274 C CA . ARG A 1 165 ? 3.345 -4.751 -27.501 1.00 92.25 165 ARG A CA 1
ATOM 1275 C C . ARG A 1 165 ? 4.018 -5.126 -26.174 1.00 92.25 165 ARG A C 1
ATOM 1277 O O . ARG A 1 165 ? 3.467 -4.846 -25.115 1.00 92.25 165 ARG A O 1
ATOM 1284 N N . GLU A 1 166 ? 5.188 -5.771 -26.200 1.00 91.75 166 GLU A N 1
ATOM 1285 C CA . GLU A 1 166 ? 5.953 -6.065 -24.973 1.00 91.75 166 GLU A CA 1
ATOM 1286 C C . GLU A 1 166 ? 6.405 -4.755 -24.273 1.00 91.75 166 GLU A C 1
ATOM 1288 O O . GLU A 1 166 ? 6.382 -4.679 -23.045 1.00 91.75 166 GLU A O 1
ATOM 1293 N N . LEU A 1 167 ? 6.756 -3.706 -25.031 1.00 93.38 167 LEU A N 1
ATOM 1294 C CA . LEU A 1 167 ? 7.140 -2.384 -24.512 1.00 93.38 167 LEU A CA 1
ATOM 1295 C C . LEU A 1 167 ? 5.957 -1.580 -23.957 1.00 93.38 167 LEU A C 1
ATOM 1297 O O . LEU A 1 167 ? 6.119 -0.908 -22.936 1.00 93.38 167 LEU A O 1
ATOM 1301 N N . GLU A 1 168 ? 4.791 -1.659 -24.600 1.00 94.69 168 GLU A N 1
ATOM 1302 C CA . GLU A 1 168 ? 3.526 -1.090 -24.119 1.00 94.69 168 GLU A CA 1
ATOM 1303 C C . GLU A 1 168 ? 3.161 -1.701 -22.757 1.00 94.69 168 GLU A C 1
ATOM 1305 O O . GLU A 1 168 ? 3.128 -0.983 -21.763 1.00 94.69 168 GLU A O 1
ATOM 1310 N N . ILE A 1 169 ? 3.090 -3.037 -22.664 1.00 93.75 169 ILE A N 1
ATOM 1311 C CA . ILE A 1 169 ? 2.781 -3.766 -21.417 1.00 93.75 169 ILE A CA 1
ATOM 1312 C C . ILE A 1 169 ? 3.730 -3.399 -20.263 1.00 93.75 169 ILE A C 1
ATOM 1314 O O . ILE A 1 169 ? 3.289 -3.258 -19.121 1.00 93.75 169 ILE A O 1
ATOM 1318 N N . ILE A 1 170 ? 5.037 -3.256 -20.519 1.00 92.88 170 ILE A N 1
ATOM 1319 C CA . ILE A 1 170 ? 5.980 -2.833 -19.470 1.00 92.88 170 ILE A CA 1
ATOM 1320 C C . ILE A 1 170 ? 5.768 -1.361 -19.098 1.00 92.88 170 ILE A C 1
ATOM 1322 O O . ILE A 1 170 ? 5.854 -1.024 -17.920 1.00 92.88 170 ILE A O 1
ATOM 1326 N N . SER A 1 171 ? 5.477 -0.489 -20.065 1.00 93.69 171 SER A N 1
ATOM 1327 C CA . SER A 1 171 ? 5.249 0.938 -19.808 1.00 93.69 171 SER A CA 1
ATOM 1328 C C . SER A 1 171 ? 3.969 1.175 -19.001 1.00 93.69 171 SER A C 1
ATOM 1330 O O . SER A 1 171 ? 4.006 1.945 -18.041 1.00 93.69 171 SER A O 1
ATOM 1332 N N . ASP A 1 172 ? 2.892 0.457 -19.321 1.00 92.69 172 ASP A N 1
ATOM 1333 C CA . ASP A 1 172 ? 1.633 0.467 -18.570 1.00 92.69 172 ASP A CA 1
ATOM 1334 C C . ASP A 1 172 ? 1.864 -0.007 -17.134 1.00 92.69 172 ASP A C 1
ATOM 1336 O O . ASP A 1 172 ? 1.541 0.699 -16.182 1.00 92.69 172 ASP A O 1
ATOM 1340 N N . ARG A 1 173 ? 2.539 -1.152 -16.960 1.00 90.94 173 ARG A N 1
ATOM 1341 C CA . ARG A 1 173 ? 2.878 -1.681 -15.633 1.00 90.94 173 ARG A CA 1
ATOM 1342 C C . ARG A 1 173 ? 3.740 -0.716 -14.812 1.00 90.94 173 ARG A C 1
ATOM 1344 O O . ARG A 1 173 ? 3.534 -0.584 -13.610 1.00 90.94 173 ARG A O 1
ATOM 1351 N N . MET A 1 174 ? 4.696 -0.028 -15.439 1.00 92.75 174 MET A N 1
ATOM 1352 C CA . MET A 1 174 ? 5.497 0.998 -14.763 1.00 92.75 174 MET A CA 1
ATOM 1353 C C . MET A 1 174 ? 4.642 2.193 -14.322 1.00 92.75 174 MET A C 1
ATOM 1355 O O . MET A 1 174 ? 4.880 2.731 -13.242 1.00 92.75 174 MET A O 1
ATOM 1359 N N . ALA A 1 175 ? 3.649 2.601 -15.118 1.00 92.94 175 ALA A N 1
ATOM 1360 C CA . ALA A 1 175 ? 2.702 3.644 -14.731 1.00 92.94 175 ALA A CA 1
ATOM 1361 C C . ALA A 1 175 ? 1.806 3.186 -13.564 1.00 92.94 175 ALA A C 1
ATOM 1363 O O . ALA A 1 175 ? 1.704 3.900 -12.566 1.00 92.94 175 ALA A O 1
ATOM 1364 N N . GLU A 1 176 ? 1.249 1.971 -13.632 1.00 91.88 176 GLU A N 1
ATOM 1365 C CA . GLU A 1 176 ? 0.465 1.359 -12.549 1.00 91.88 176 GLU A CA 1
ATOM 1366 C C . GLU A 1 176 ? 1.257 1.285 -11.233 1.00 91.88 176 GLU A C 1
ATOM 1368 O O . GLU A 1 176 ? 0.753 1.686 -10.181 1.00 91.88 176 GLU A O 1
ATOM 1373 N N . ASP A 1 177 ? 2.509 0.814 -11.272 1.00 89.62 177 ASP A N 1
ATOM 1374 C CA . ASP A 1 177 ? 3.360 0.700 -10.083 1.00 89.62 177 ASP A CA 1
ATOM 1375 C C . ASP A 1 177 ? 3.693 2.085 -9.482 1.00 89.62 177 ASP A C 1
ATOM 1377 O O . ASP A 1 177 ? 3.707 2.228 -8.255 1.00 89.62 177 ASP A O 1
ATOM 1381 N N . ILE A 1 178 ? 3.869 3.128 -10.309 1.00 92.94 178 ILE A N 1
ATOM 1382 C CA . ILE A 1 178 ? 4.041 4.526 -9.859 1.00 92.94 178 ILE A CA 1
ATOM 1383 C C . ILE A 1 178 ? 2.766 5.064 -9.188 1.00 92.94 178 ILE A C 1
ATOM 1385 O O . ILE A 1 178 ? 2.842 5.660 -8.109 1.00 92.94 178 ILE A O 1
ATOM 1389 N N . GLU A 1 179 ? 1.590 4.851 -9.780 1.00 92.69 179 GLU A N 1
ATOM 1390 C CA . GLU A 1 179 ? 0.314 5.300 -9.201 1.00 92.69 179 GLU A CA 1
ATOM 1391 C C . GLU A 1 179 ? -0.054 4.543 -7.914 1.00 92.69 179 GLU A C 1
ATOM 1393 O O . GLU A 1 179 ? -0.742 5.076 -7.039 1.00 92.69 179 GLU A O 1
ATOM 1398 N N . ARG A 1 180 ? 0.446 3.313 -7.758 1.00 92.44 180 ARG A N 1
ATOM 1399 C CA . ARG A 1 180 ? 0.178 2.428 -6.619 1.00 92.44 180 ARG A CA 1
ATOM 1400 C C . ARG A 1 180 ? 1.026 2.726 -5.377 1.00 92.44 180 ARG A C 1
ATOM 1402 O O . ARG A 1 180 ? 0.638 2.309 -4.280 1.00 92.44 180 ARG A O 1
ATOM 1409 N N . VAL A 1 181 ? 2.140 3.463 -5.476 1.00 93.69 181 VAL A N 1
ATOM 1410 C CA . VAL A 1 181 ? 3.032 3.726 -4.319 1.00 93.69 181 VAL A CA 1
ATOM 1411 C C . VAL A 1 181 ? 2.323 4.398 -3.128 1.00 93.69 181 VAL A C 1
ATOM 1413 O O . VAL A 1 181 ? 2.493 3.919 -2.003 1.00 93.69 181 VAL A O 1
ATOM 1416 N N . PRO A 1 182 ? 1.473 5.432 -3.299 1.00 95.25 182 PRO A N 1
ATOM 1417 C CA . PRO A 1 182 ? 0.724 6.026 -2.187 1.00 95.25 182 PRO A CA 1
ATOM 1418 C C . PRO A 1 182 ? -0.223 5.036 -1.490 1.00 95.25 182 PRO A C 1
ATOM 1420 O O . PRO A 1 182 ? -0.396 5.106 -0.274 1.00 95.25 182 PRO A O 1
ATOM 1423 N N . ASP A 1 183 ? -0.809 4.088 -2.230 1.00 92.12 183 ASP A N 1
ATOM 1424 C CA . ASP A 1 183 ? -1.653 3.025 -1.667 1.00 92.12 183 ASP A CA 1
ATOM 1425 C C . ASP A 1 183 ? -0.847 1.967 -0.904 1.00 92.12 183 ASP A C 1
ATOM 1427 O O . ASP A 1 183 ? -1.322 1.453 0.111 1.00 92.12 183 ASP A O 1
ATOM 1431 N N . ILE A 1 184 ? 0.376 1.663 -1.352 1.00 90.56 184 ILE A N 1
ATOM 1432 C CA . ILE A 1 184 ? 1.335 0.817 -0.624 1.00 90.56 184 ILE A CA 1
ATOM 1433 C C . ILE A 1 184 ? 1.690 1.479 0.715 1.00 90.56 184 ILE A C 1
ATOM 1435 O O . ILE A 1 184 ? 1.566 0.842 1.764 1.00 90.56 184 ILE A O 1
ATOM 1439 N N . LEU A 1 185 ? 2.055 2.766 0.703 1.00 93.12 185 LEU A N 1
ATOM 1440 C CA . LEU A 1 185 ? 2.396 3.515 1.917 1.00 93.12 185 LEU A CA 1
ATOM 1441 C C . LEU A 1 185 ? 1.222 3.594 2.902 1.00 93.12 185 LEU A C 1
ATOM 1443 O O . LEU A 1 185 ? 1.386 3.250 4.071 1.00 93.12 185 LEU A O 1
ATOM 1447 N N . GLU A 1 186 ? 0.024 3.963 2.444 1.00 91.75 186 GLU A N 1
ATOM 1448 C CA . GLU A 1 186 ? -1.172 4.016 3.294 1.00 91.75 186 GLU A CA 1
ATOM 1449 C C . GLU A 1 186 ? -1.503 2.628 3.879 1.00 91.75 186 GLU A C 1
ATOM 1451 O O . GLU A 1 186 ? -1.685 2.484 5.093 1.00 91.75 186 GLU A O 1
ATOM 1456 N N . ARG A 1 187 ? -1.489 1.571 3.049 1.00 87.56 187 ARG A N 1
ATOM 1457 C CA . ARG A 1 187 ? -1.755 0.191 3.488 1.00 87.56 187 ARG A CA 1
ATOM 1458 C C . ARG A 1 187 ? -0.779 -0.269 4.566 1.00 87.56 187 ARG A C 1
ATOM 1460 O O . ARG A 1 187 ? -1.223 -0.850 5.551 1.00 87.56 187 ARG A O 1
ATOM 1467 N N . TYR A 1 188 ? 0.523 -0.058 4.394 1.00 86.19 188 TYR A N 1
ATOM 1468 C CA . TYR A 1 188 ? 1.512 -0.640 5.301 1.00 86.19 188 TYR A CA 1
ATOM 1469 C C . TYR A 1 188 ? 1.881 0.261 6.486 1.00 86.19 188 TYR A C 1
ATOM 1471 O O . TYR A 1 188 ? 2.146 -0.269 7.562 1.00 86.19 188 TYR A O 1
ATOM 1479 N N . LEU A 1 189 ? 1.865 1.591 6.345 1.00 88.00 189 LEU A N 1
ATOM 1480 C CA . LEU A 1 189 ? 2.247 2.518 7.422 1.00 88.00 189 LEU A CA 1
ATOM 1481 C C . LEU A 1 189 ? 1.065 2.926 8.318 1.00 88.00 189 LEU A C 1
ATOM 1483 O O . LEU A 1 189 ? 1.251 3.104 9.527 1.00 88.00 189 LEU A O 1
ATOM 1487 N N . VAL A 1 190 ? -0.147 3.052 7.757 1.00 86.00 190 VAL A N 1
ATOM 1488 C CA . VAL A 1 190 ? -1.356 3.486 8.492 1.00 86.00 190 VAL A CA 1
ATOM 1489 C C . VAL A 1 190 ? -2.223 2.310 8.939 1.00 86.00 190 VAL A C 1
ATOM 1491 O O . VAL A 1 190 ? -2.776 2.343 10.042 1.00 86.00 190 VAL A O 1
ATOM 1494 N N . ILE A 1 191 ? -2.285 1.245 8.132 1.00 81.62 191 ILE A N 1
ATOM 1495 C CA . ILE A 1 191 ? -3.048 0.014 8.405 1.00 81.62 191 ILE A CA 1
ATOM 1496 C C . ILE A 1 191 ? -2.091 -1.197 8.573 1.00 81.62 191 ILE A C 1
ATOM 1498 O O . ILE A 1 191 ? -2.277 -2.241 7.941 1.00 81.62 191 ILE A O 1
ATOM 1502 N N . PRO A 1 192 ? -1.035 -1.106 9.412 1.00 73.00 192 PRO A N 1
ATOM 1503 C CA . PRO A 1 192 ? -0.042 -2.167 9.510 1.00 73.00 192 PRO A CA 1
ATOM 1504 C C . PRO A 1 192 ? -0.673 -3.463 10.039 1.00 73.00 192 PRO A C 1
ATOM 1506 O O . PRO A 1 192 ? -1.454 -3.457 10.996 1.00 73.00 192 PRO A O 1
ATOM 1509 N N . MET A 1 193 ? -0.301 -4.598 9.441 1.00 74.25 193 MET A N 1
ATOM 1510 C CA . MET A 1 193 ? -0.710 -5.908 9.938 1.00 74.25 193 MET A CA 1
ATOM 1511 C C . MET A 1 193 ? -0.169 -6.108 11.357 1.00 74.25 193 MET A C 1
ATOM 1513 O O . MET A 1 193 ? 1.013 -5.874 11.583 1.00 74.25 193 MET A O 1
ATOM 1517 N N . PRO A 1 194 ? -0.972 -6.612 12.304 1.00 71.25 194 PRO A N 1
ATOM 1518 C CA . PRO A 1 194 ? -0.534 -6.762 13.682 1.00 71.25 194 PRO A CA 1
ATOM 1519 C C . PRO A 1 194 ? 0.751 -7.572 13.860 1.00 71.25 194 PRO A C 1
ATOM 1521 O O . PRO A 1 194 ? 0.922 -8.622 13.242 1.00 71.25 194 PRO A O 1
ATOM 1524 N N . GLN A 1 195 ? 1.599 -7.163 14.809 1.00 72.00 195 GLN A N 1
ATOM 1525 C CA . GLN A 1 195 ? 2.856 -7.860 15.100 1.00 72.00 195 GLN A CA 1
ATOM 1526 C C . GLN A 1 195 ? 2.691 -9.369 15.419 1.00 72.00 195 GLN A C 1
ATOM 1528 O O . GLN A 1 195 ? 3.555 -10.135 14.993 1.00 72.00 195 GLN A O 1
ATOM 1533 N N . PRO A 1 196 ? 1.633 -9.855 16.109 1.00 70.38 196 PRO A N 1
ATOM 1534 C CA . PRO A 1 196 ? 1.407 -11.295 16.280 1.00 70.38 196 PRO A CA 1
ATOM 1535 C C . PRO A 1 196 ? 1.147 -12.024 14.955 1.00 70.38 196 PRO A C 1
ATOM 1537 O O . PRO A 1 196 ? 1.742 -13.071 14.710 1.00 70.38 196 PRO A O 1
ATOM 1540 N N . CYS A 1 197 ? 0.331 -11.438 14.073 1.00 70.88 197 CYS A N 1
ATOM 1541 C CA . CYS A 1 197 ? 0.039 -11.971 12.742 1.00 70.88 197 CYS A CA 1
ATOM 1542 C C . CYS A 1 197 ? 1.296 -11.972 11.864 1.00 70.88 197 CYS A C 1
ATOM 1544 O O . CYS A 1 197 ? 1.619 -12.987 11.253 1.00 70.88 197 CYS A O 1
ATOM 1546 N N . TRP A 1 198 ? 2.079 -10.892 11.907 1.00 72.81 198 TRP A N 1
ATOM 1547 C CA . TRP A 1 198 ? 3.395 -10.829 11.278 1.00 72.81 198 TRP A CA 1
ATOM 1548 C C . TRP A 1 198 ? 4.350 -11.920 11.783 1.00 72.81 198 TRP A C 1
ATOM 1550 O O . TRP A 1 198 ? 4.963 -12.624 10.984 1.00 72.81 198 TRP A O 1
ATOM 1560 N N . ARG A 1 199 ? 4.472 -12.104 13.105 1.00 73.69 199 ARG A N 1
ATOM 1561 C CA . ARG A 1 199 ? 5.325 -13.154 13.693 1.00 73.69 199 ARG A CA 1
ATOM 1562 C C . ARG A 1 199 ? 4.869 -14.551 13.276 1.00 73.69 199 ARG A C 1
ATOM 1564 O O . ARG A 1 199 ? 5.717 -15.404 13.033 1.00 73.69 199 ARG A O 1
ATOM 1571 N N . ALA A 1 200 ? 3.563 -14.787 13.189 1.00 72.25 200 ALA A N 1
ATOM 1572 C CA . ALA A 1 200 ? 3.006 -16.052 12.724 1.00 72.25 200 ALA A CA 1
ATOM 1573 C C . ALA A 1 200 ? 3.298 -16.303 11.235 1.00 72.25 200 ALA A C 1
ATOM 1575 O O . ALA A 1 200 ? 3.749 -17.392 10.896 1.00 72.25 200 ALA A O 1
ATOM 1576 N N . LEU A 1 201 ? 3.166 -15.291 10.371 1.00 71.06 201 LEU A N 1
ATOM 1577 C CA . LEU A 1 201 ? 3.598 -15.375 8.971 1.00 71.06 201 LEU A CA 1
ATOM 1578 C C . LEU A 1 201 ? 5.105 -15.637 8.850 1.00 71.06 201 LEU A C 1
ATOM 1580 O O . LEU A 1 201 ? 5.524 -16.514 8.102 1.00 71.06 201 LEU A O 1
ATOM 1584 N N . ALA A 1 202 ? 5.931 -14.917 9.612 1.00 67.94 202 ALA A N 1
ATOM 1585 C CA . ALA A 1 202 ? 7.379 -15.102 9.614 1.00 67.94 202 ALA A CA 1
ATOM 1586 C C . ALA A 1 202 ? 7.783 -16.521 10.059 1.00 67.94 202 ALA A C 1
ATOM 1588 O O . ALA A 1 202 ? 8.691 -17.108 9.473 1.00 67.94 202 ALA A O 1
ATOM 1589 N N . LYS A 1 203 ? 7.083 -17.094 11.051 1.00 69.69 203 LYS A N 1
ATOM 1590 C CA . LYS A 1 203 ? 7.223 -18.505 11.447 1.00 69.69 203 LYS A CA 1
ATOM 1591 C C . LYS A 1 203 ? 6.788 -19.461 10.332 1.00 69.69 203 LYS A C 1
ATOM 1593 O O . LYS A 1 203 ? 7.527 -20.392 10.039 1.00 69.69 203 LYS A O 1
ATOM 1598 N N . LEU A 1 204 ? 5.632 -19.225 9.707 1.00 64.56 204 LEU A N 1
ATOM 1599 C CA . LEU A 1 204 ? 5.105 -20.042 8.607 1.00 64.56 204 LEU A CA 1
ATOM 1600 C C . LEU A 1 204 ? 6.105 -20.119 7.441 1.00 64.56 204 LEU A C 1
ATOM 1602 O O . LEU A 1 204 ? 6.411 -21.201 6.954 1.00 64.56 204 LEU A O 1
ATOM 1606 N N . TYR A 1 205 ? 6.687 -18.983 7.054 1.00 63.06 205 TYR A N 1
ATOM 1607 C CA . TYR A 1 205 ? 7.708 -18.915 6.006 1.00 63.06 205 TYR A CA 1
ATOM 1608 C C . TYR A 1 205 ? 9.032 -19.588 6.377 1.00 63.06 205 TYR A C 1
ATOM 1610 O O . TYR A 1 205 ? 9.679 -20.185 5.517 1.00 63.06 205 TYR A O 1
ATOM 1618 N N . LEU A 1 206 ? 9.451 -19.493 7.641 1.00 64.12 206 LEU A N 1
ATOM 1619 C CA . LEU A 1 206 ? 10.631 -20.206 8.136 1.00 64.12 206 LEU A CA 1
ATOM 1620 C C . LEU A 1 206 ? 10.416 -21.726 8.160 1.00 64.12 206 LEU A C 1
ATOM 1622 O O . LEU A 1 206 ? 11.363 -22.469 7.918 1.00 64.12 206 LEU A O 1
ATOM 1626 N N . ALA A 1 207 ? 9.188 -22.183 8.414 1.00 62.03 207 ALA A N 1
ATOM 1627 C CA . ALA A 1 207 ? 8.829 -23.600 8.398 1.00 62.03 207 ALA A CA 1
ATOM 1628 C C . ALA A 1 207 ? 8.678 -24.180 6.974 1.00 62.03 207 ALA A C 1
ATOM 1630 O O . ALA A 1 207 ? 8.794 -25.393 6.780 1.00 62.03 207 ALA A O 1
ATOM 1631 N N . GLY A 1 208 ? 8.475 -23.322 5.968 1.00 58.03 208 GLY A N 1
ATOM 1632 C CA . GLY A 1 208 ? 8.451 -23.699 4.555 1.00 58.03 208 GLY A CA 1
ATOM 1633 C C . GLY A 1 208 ? 7.228 -24.546 4.157 1.00 58.03 208 GLY A C 1
ATOM 1634 O O . GLY A 1 208 ? 6.183 -24.464 4.803 1.00 58.03 208 GLY A O 1
ATOM 1635 N N . PRO A 1 209 ? 7.333 -25.379 3.101 1.00 51.78 209 PRO A N 1
ATOM 1636 C CA . PRO A 1 209 ? 6.249 -26.237 2.605 1.00 51.78 209 PRO A CA 1
ATOM 1637 C C . PRO A 1 209 ? 5.754 -27.273 3.620 1.00 51.78 209 PRO A C 1
ATOM 1639 O O . PRO A 1 209 ? 4.616 -27.720 3.528 1.00 51.78 209 PRO A O 1
ATOM 1642 N N . SER A 1 210 ? 6.592 -27.623 4.601 1.00 51.75 210 SER A N 1
ATOM 1643 C CA . SER A 1 210 ? 6.239 -28.425 5.783 1.00 51.75 210 SER A CA 1
ATOM 1644 C C . SER A 1 210 ? 5.088 -27.817 6.594 1.00 51.75 210 SER A C 1
ATOM 1646 O O . SER A 1 210 ? 4.441 -28.523 7.364 1.00 51.75 210 SER A O 1
ATOM 1648 N N . GLY A 1 211 ? 4.832 -26.515 6.421 1.00 57.94 211 GLY A N 1
ATOM 1649 C CA . GLY A 1 211 ? 3.831 -25.770 7.162 1.00 57.94 211 GLY A CA 1
ATOM 1650 C C . GLY A 1 211 ? 4.226 -25.553 8.619 1.00 57.94 211 GLY A C 1
ATOM 1651 O O . GLY A 1 211 ? 5.277 -25.980 9.092 1.00 57.94 211 GLY A O 1
ATOM 1652 N N . LEU A 1 212 ? 3.354 -24.862 9.343 1.00 59.62 212 LEU A N 1
ATOM 1653 C CA . LEU A 1 212 ? 3.447 -24.705 10.787 1.00 59.62 212 LEU A CA 1
ATOM 1654 C C . LEU A 1 212 ? 2.237 -25.406 11.406 1.00 59.62 212 LEU A C 1
ATOM 1656 O O . LEU A 1 212 ? 1.127 -25.238 10.900 1.00 59.62 212 LEU A O 1
ATOM 1660 N N . ASP A 1 213 ? 2.426 -26.143 12.501 1.00 65.75 213 ASP A N 1
ATOM 1661 C CA . ASP A 1 213 ? 1.290 -26.687 13.246 1.00 65.75 213 ASP A CA 1
ATOM 1662 C C . ASP A 1 213 ? 0.410 -25.530 13.747 1.00 65.75 213 ASP A C 1
ATOM 1664 O O . ASP A 1 213 ? 0.871 -24.650 14.484 1.00 65.75 213 ASP A O 1
ATOM 1668 N N . ALA A 1 214 ? -0.860 -25.530 13.336 1.00 63.41 214 ALA A N 1
ATOM 1669 C CA . ALA A 1 214 ? -1.840 -24.525 13.722 1.00 63.41 214 ALA A CA 1
ATOM 1670 C C . ALA A 1 214 ? -2.069 -24.488 15.242 1.00 63.41 214 ALA A C 1
ATOM 1672 O O . ALA A 1 214 ? -2.380 -23.422 15.768 1.00 63.41 214 ALA A O 1
ATOM 1673 N N . SER A 1 215 ? -1.841 -25.600 15.956 1.00 70.50 215 SER A N 1
ATOM 1674 C CA . SER A 1 215 ? -1.911 -25.657 17.423 1.00 70.50 215 SER A CA 1
ATOM 1675 C C . SER A 1 215 ? -0.858 -24.768 18.112 1.00 70.50 215 SER A C 1
ATOM 1677 O O . SER A 1 215 ? -1.057 -24.311 19.237 1.00 70.50 215 SER A O 1
ATOM 1679 N N . SER A 1 216 ? 0.246 -24.460 17.416 1.00 71.50 216 SER A N 1
ATOM 1680 C CA . SER A 1 216 ? 1.347 -23.619 17.915 1.00 71.50 216 SER A CA 1
ATOM 1681 C C . SER A 1 216 ? 1.106 -22.107 17.779 1.00 71.50 216 SER A C 1
ATOM 1683 O O . SER A 1 216 ? 1.965 -21.294 18.152 1.00 71.50 216 SER A O 1
ATOM 1685 N N . LEU A 1 217 ? -0.051 -21.714 17.236 1.00 71.31 217 LEU A N 1
ATOM 1686 C CA . LEU A 1 217 ? -0.455 -20.328 17.030 1.00 71.31 217 LEU A CA 1
ATOM 1687 C C . LEU A 1 217 ? -1.762 -20.006 17.773 1.00 71.31 217 LEU A C 1
ATOM 1689 O O . LEU A 1 217 ? -2.661 -20.840 17.833 1.00 71.31 217 LEU A O 1
ATOM 1693 N N . PRO A 1 218 ? -1.920 -18.769 18.280 1.00 74.00 218 PRO A N 1
ATOM 1694 C CA . PRO A 1 218 ? -3.205 -18.297 18.788 1.00 74.00 218 PRO A CA 1
ATOM 1695 C C . PRO A 1 218 ? -4.312 -18.391 17.722 1.00 74.00 218 PRO A C 1
ATOM 1697 O O . PRO A 1 218 ? -4.101 -18.026 16.562 1.00 74.00 218 PRO A O 1
ATOM 1700 N N . ALA A 1 219 ? -5.497 -18.876 18.104 1.00 70.25 219 ALA A N 1
ATOM 1701 C CA . ALA A 1 219 ? -6.596 -19.154 17.171 1.00 70.25 219 ALA A CA 1
ATOM 1702 C C . ALA A 1 219 ? -7.137 -17.893 16.464 1.00 70.25 219 ALA A C 1
ATOM 1704 O O . ALA A 1 219 ? -7.539 -17.951 15.299 1.00 70.25 219 ALA A O 1
ATOM 1705 N N . ASP A 1 220 ? -7.092 -16.740 17.135 1.00 66.38 220 ASP A N 1
ATOM 1706 C CA . ASP A 1 220 ? -7.373 -15.418 16.566 1.00 66.38 220 ASP A CA 1
ATOM 1707 C C . ASP A 1 220 ? -6.377 -15.068 15.450 1.00 66.38 220 ASP A C 1
ATOM 1709 O O . ASP A 1 220 ? -6.776 -14.617 14.375 1.00 66.38 220 ASP A O 1
ATOM 1713 N N . VAL A 1 221 ? -5.089 -15.359 15.660 1.00 66.94 221 VAL A N 1
ATOM 1714 C CA . VAL A 1 221 ? -4.033 -15.141 14.667 1.00 66.94 221 VAL A CA 1
ATOM 1715 C C . VAL A 1 221 ? -4.191 -16.082 13.474 1.00 66.94 221 VAL A C 1
ATOM 1717 O O . VAL A 1 221 ? -4.110 -15.615 12.340 1.00 66.94 221 VAL A O 1
ATOM 1720 N N . VAL A 1 222 ? -4.468 -17.373 13.693 1.00 67.12 222 VAL A N 1
ATOM 1721 C CA . VAL A 1 222 ? -4.737 -18.329 12.598 1.00 67.12 222 VAL A CA 1
ATOM 1722 C C . VAL A 1 222 ? -5.932 -17.865 11.763 1.00 67.12 222 VAL A C 1
ATOM 1724 O O . VAL A 1 222 ? -5.827 -17.776 10.540 1.00 67.12 222 VAL A O 1
ATOM 1727 N N . THR A 1 223 ? -7.030 -17.478 12.417 1.00 67.56 223 THR A N 1
ATOM 1728 C CA . THR A 1 223 ? -8.245 -16.982 11.751 1.00 67.56 223 THR A CA 1
ATOM 1729 C C . THR A 1 223 ? -7.978 -15.695 10.963 1.00 67.56 223 THR A C 1
ATOM 1731 O O . THR A 1 223 ? -8.429 -15.558 9.825 1.00 67.56 223 THR A O 1
ATOM 1734 N N . ALA A 1 224 ? -7.227 -14.747 11.534 1.00 66.19 224 ALA A N 1
ATOM 1735 C CA . ALA A 1 224 ? -6.857 -13.504 10.860 1.00 66.19 224 ALA A CA 1
ATOM 1736 C C . ALA A 1 224 ? -5.961 -13.754 9.636 1.00 66.19 224 ALA A C 1
ATOM 1738 O O . ALA A 1 224 ? -6.160 -13.124 8.599 1.00 66.19 224 ALA A O 1
ATOM 1739 N N . LEU A 1 225 ? -5.014 -14.696 9.722 1.00 66.62 225 LEU A N 1
ATOM 1740 C CA . LEU A 1 225 ? -4.154 -15.052 8.594 1.00 66.62 225 LEU A CA 1
ATOM 1741 C C . LEU A 1 225 ? -4.907 -15.804 7.497 1.00 66.62 225 LEU A C 1
ATOM 1743 O O . LEU A 1 225 ? -4.751 -15.452 6.334 1.00 66.62 225 LEU A O 1
ATOM 1747 N N . GLN A 1 226 ? -5.766 -16.769 7.835 1.00 67.00 226 GLN A N 1
ATOM 1748 C CA . GLN A 1 226 ? -6.628 -17.441 6.854 1.00 67.00 226 GLN A CA 1
ATOM 1749 C C . GLN A 1 226 ? -7.505 -16.434 6.098 1.00 67.00 226 GLN A C 1
ATOM 1751 O O . GLN A 1 226 ? -7.572 -16.472 4.870 1.00 67.00 226 GLN A O 1
ATOM 1756 N N . LYS A 1 227 ? -8.108 -15.470 6.809 1.00 65.88 227 LYS A N 1
ATOM 1757 C CA . LYS A 1 227 ? -8.841 -14.362 6.179 1.00 65.88 227 LYS A CA 1
ATOM 1758 C C . LYS A 1 227 ? -7.923 -13.518 5.288 1.00 65.88 227 LYS A C 1
ATOM 1760 O O . LYS A 1 227 ? -8.282 -13.271 4.140 1.00 65.88 227 LYS A O 1
ATOM 1765 N N . ALA A 1 228 ? -6.738 -13.122 5.753 1.00 65.62 228 ALA A N 1
ATOM 1766 C CA . ALA A 1 228 ? -5.795 -12.337 4.952 1.00 65.62 228 ALA A CA 1
ATOM 1767 C C . ALA A 1 228 ? -5.371 -13.050 3.657 1.00 65.62 228 ALA A C 1
ATOM 1769 O O . ALA A 1 228 ? -5.450 -12.453 2.582 1.00 65.62 228 ALA A O 1
ATOM 1770 N N . PHE A 1 229 ? -5.009 -14.332 3.746 1.00 65.50 229 PHE A N 1
ATOM 1771 C CA . PHE A 1 229 ? -4.651 -15.156 2.595 1.00 65.50 229 PHE A CA 1
ATOM 1772 C C . PHE A 1 229 ? -5.811 -15.311 1.614 1.00 65.50 229 PHE A C 1
ATOM 1774 O O . PHE A 1 229 ? -5.602 -15.095 0.426 1.00 65.50 229 PHE A O 1
ATOM 1781 N N . ASN A 1 230 ? -7.026 -15.615 2.085 1.00 60.31 230 ASN A N 1
ATOM 1782 C CA . ASN A 1 230 ? -8.194 -15.785 1.215 1.00 60.31 230 ASN A CA 1
ATOM 1783 C C . ASN A 1 230 ? -8.552 -14.491 0.462 1.00 60.31 230 ASN A C 1
ATOM 1785 O O . ASN A 1 230 ? -8.895 -14.546 -0.715 1.00 60.31 230 ASN A O 1
ATOM 1789 N N . ASN A 1 231 ? -8.425 -13.322 1.100 1.00 59.59 231 ASN A N 1
ATOM 1790 C CA . ASN A 1 231 ? -8.700 -12.038 0.444 1.00 59.59 231 ASN A CA 1
ATOM 1791 C C . ASN A 1 231 ? -7.593 -11.630 -0.538 1.00 59.59 231 ASN A C 1
ATOM 1793 O O . ASN A 1 231 ? -7.903 -11.132 -1.617 1.00 59.59 231 ASN A O 1
ATOM 1797 N N . TYR A 1 232 ? -6.316 -11.864 -0.212 1.00 59.28 232 TYR A N 1
ATOM 1798 C CA . TYR A 1 232 ? -5.237 -11.687 -1.190 1.00 59.28 232 TYR A CA 1
ATOM 1799 C C . TYR A 1 232 ? -5.396 -12.648 -2.371 1.00 59.28 232 TYR A C 1
ATOM 1801 O O . TYR A 1 232 ? -5.155 -12.253 -3.506 1.00 59.28 232 TYR A O 1
ATOM 1809 N N . LEU A 1 233 ? -5.840 -13.882 -2.116 1.00 55.41 233 LEU A N 1
ATOM 1810 C CA . LEU A 1 233 ? -6.177 -14.845 -3.154 1.00 55.41 233 LEU A CA 1
ATOM 1811 C C . LEU A 1 233 ? -7.230 -14.278 -4.097 1.00 55.41 233 LEU A C 1
ATOM 1813 O O . LEU A 1 233 ? -6.944 -14.123 -5.275 1.00 55.41 233 LEU A O 1
ATOM 1817 N N . LEU A 1 234 ? -8.400 -13.895 -3.580 1.00 52.06 234 LEU A N 1
ATOM 1818 C CA . LEU A 1 234 ? -9.481 -13.327 -4.389 1.00 52.06 234 LEU A CA 1
ATOM 1819 C C . LEU A 1 234 ? -9.017 -12.096 -5.186 1.00 52.06 234 LEU A C 1
ATOM 1821 O O . LEU A 1 234 ? -9.302 -12.005 -6.376 1.00 52.06 234 LEU A O 1
ATOM 1825 N N . ALA A 1 235 ? -8.221 -11.213 -4.574 1.00 51.34 235 ALA A N 1
ATOM 1826 C CA . ALA A 1 235 ? -7.685 -10.015 -5.222 1.00 51.34 235 ALA A CA 1
ATOM 1827 C C . ALA A 1 235 ? -6.615 -10.275 -6.307 1.00 51.34 235 ALA A C 1
ATOM 1829 O O . ALA A 1 235 ? -6.356 -9.378 -7.102 1.00 51.34 235 ALA A O 1
ATOM 1830 N N . ASN A 1 236 ? -5.991 -11.460 -6.347 1.00 48.56 236 ASN A N 1
ATOM 1831 C CA . ASN A 1 236 ? -4.925 -11.807 -7.303 1.00 48.56 236 ASN A CA 1
ATOM 1832 C C . ASN A 1 236 ? -5.195 -13.136 -8.049 1.00 48.56 236 ASN A C 1
ATOM 1834 O O . ASN A 1 236 ? -4.287 -13.725 -8.638 1.00 48.56 236 ASN A O 1
ATOM 1838 N N . SER A 1 237 ? -6.430 -13.650 -8.012 1.00 44.22 237 SER A N 1
ATOM 1839 C CA . SER A 1 237 ? -6.766 -14.977 -8.545 1.00 44.22 237 SER A CA 1
ATOM 1840 C C . SER A 1 237 ? -7.131 -14.960 -10.033 1.00 44.22 237 SER A C 1
ATOM 1842 O O . SER A 1 237 ? -8.239 -14.619 -10.441 1.00 44.22 237 SER A O 1
ATOM 1844 N N . HIS A 1 238 ? -6.199 -15.450 -10.849 1.00 44.00 238 HIS A N 1
ATOM 1845 C CA . HIS A 1 238 ? -6.471 -16.025 -12.174 1.00 44.00 238 HIS A CA 1
ATOM 1846 C C . HIS A 1 238 ? -6.080 -17.516 -12.247 1.00 44.00 238 HIS A C 1
ATOM 1848 O O . HIS A 1 238 ? -5.915 -18.076 -13.328 1.00 44.00 238 HIS A O 1
ATOM 1854 N N . THR A 1 239 ? -5.934 -18.188 -11.099 1.00 39.56 239 THR A N 1
ATOM 1855 C CA . THR A 1 239 ? -5.610 -19.622 -11.010 1.00 39.56 239 THR A CA 1
ATOM 1856 C C . THR A 1 239 ? -6.447 -20.329 -9.938 1.00 39.56 239 THR A C 1
ATOM 1858 O O . THR A 1 239 ? -6.928 -19.711 -8.991 1.00 39.56 239 THR A O 1
ATOM 1861 N N . GLY A 1 240 ? -6.702 -21.622 -10.171 1.00 38.38 240 GLY A N 1
ATOM 1862 C CA . GLY A 1 240 ? -7.800 -22.386 -9.566 1.00 38.38 240 GLY A CA 1
ATOM 1863 C C . GLY A 1 240 ? -7.589 -22.925 -8.137 1.00 38.38 240 GLY A C 1
ATOM 1864 O O . GLY A 1 240 ? -6.695 -22.491 -7.411 1.00 38.38 240 GLY A O 1
ATOM 1865 N N . PRO A 1 241 ? -8.434 -23.883 -7.705 1.00 34.88 241 PRO A N 1
ATOM 1866 C CA . PRO A 1 241 ? -8.558 -24.266 -6.300 1.00 34.88 241 PRO A CA 1
ATOM 1867 C C . PRO A 1 241 ? -7.388 -25.139 -5.821 1.00 34.88 241 PRO A C 1
ATOM 1869 O O . PRO A 1 241 ? -7.359 -26.347 -6.047 1.00 34.88 241 PRO A O 1
ATOM 1872 N N . GLY A 1 242 ? -6.441 -24.535 -5.099 1.00 37.78 242 GLY A N 1
ATOM 1873 C CA . GLY A 1 242 ? -5.359 -25.261 -4.433 1.00 37.78 242 GLY A CA 1
ATOM 1874 C C . GLY A 1 242 ? -4.494 -24.381 -3.528 1.00 37.78 242 GLY A C 1
ATOM 1875 O O . GLY A 1 242 ? -3.658 -23.616 -4.002 1.00 37.78 242 GLY A O 1
ATOM 1876 N N . LEU A 1 243 ? -4.644 -24.534 -2.210 1.00 47.75 243 LEU A N 1
ATOM 1877 C CA . LEU A 1 243 ? -3.731 -23.963 -1.212 1.00 47.75 243 LEU A CA 1
ATOM 1878 C C . LEU A 1 243 ? -2.504 -24.880 -1.056 1.00 47.75 243 LEU A C 1
ATOM 1880 O O . LEU A 1 243 ? -2.532 -25.807 -0.250 1.00 47.75 243 LEU A O 1
ATOM 1884 N N . PRO A 1 244 ? -1.448 -24.671 -1.866 1.00 45.91 244 PRO A N 1
ATOM 1885 C CA . PRO A 1 244 ? -0.142 -24.415 -1.240 1.00 45.91 244 PRO A CA 1
ATOM 1886 C C . PRO A 1 244 ? 0.740 -23.360 -1.945 1.00 45.91 244 PRO A C 1
ATOM 1888 O O . PRO A 1 244 ? 1.753 -22.958 -1.385 1.00 45.91 244 PRO A O 1
ATOM 1891 N N . VAL A 1 245 ? 0.374 -22.870 -3.135 1.00 50.62 245 VAL A N 1
ATOM 1892 C CA . VAL A 1 245 ? 1.115 -21.804 -3.855 1.00 50.62 245 VAL A CA 1
ATOM 1893 C C . VAL A 1 245 ? 0.736 -20.376 -3.398 1.00 50.62 245 VAL A C 1
ATOM 1895 O O . VAL A 1 245 ? 1.635 -19.558 -3.199 1.00 50.62 245 VAL A O 1
ATOM 1898 N N . PRO A 1 246 ? -0.549 -20.034 -3.157 1.00 44.09 246 PRO A N 1
ATOM 1899 C CA . PRO A 1 246 ? -0.952 -18.635 -2.950 1.00 44.09 246 PRO A CA 1
ATOM 1900 C C . PRO A 1 246 ? -0.455 -17.985 -1.654 1.00 44.09 246 PRO A C 1
ATOM 1902 O O . PRO A 1 246 ? -0.180 -16.787 -1.625 1.00 44.09 246 PRO A O 1
ATOM 1905 N N . GLY A 1 247 ? -0.317 -18.766 -0.577 1.00 48.91 247 GLY A N 1
ATOM 1906 C CA . GLY A 1 247 ? 0.210 -18.261 0.693 1.00 48.91 247 GLY A CA 1
ATOM 1907 C C . GLY A 1 247 ? 1.681 -17.847 0.597 1.00 48.91 247 GLY A C 1
ATOM 1908 O O . GLY A 1 247 ? 2.106 -16.919 1.282 1.00 48.91 247 GLY A O 1
ATOM 1909 N N . VAL A 1 248 ? 2.439 -18.485 -0.302 1.00 51.69 248 VAL A N 1
ATOM 1910 C CA . VAL A 1 248 ? 3.824 -18.112 -0.607 1.00 51.69 248 VAL A CA 1
ATOM 1911 C C . VAL A 1 248 ? 3.860 -16.785 -1.363 1.00 51.69 248 VAL A C 1
ATOM 1913 O O . VAL A 1 248 ? 4.650 -15.926 -0.994 1.00 51.69 248 VAL A O 1
ATOM 1916 N N . LEU A 1 249 ? 2.971 -16.571 -2.341 1.00 53.38 249 LEU A N 1
ATOM 1917 C CA . LEU A 1 249 ? 2.887 -15.310 -3.094 1.00 53.38 249 LEU A CA 1
ATOM 1918 C C . LEU A 1 249 ? 2.493 -14.121 -2.201 1.00 53.38 249 LEU A C 1
ATOM 1920 O O . LEU A 1 249 ? 3.225 -13.136 -2.161 1.00 53.38 249 LEU A O 1
ATOM 1924 N N . PHE A 1 250 ? 1.442 -14.250 -1.374 1.00 57.50 250 PHE A N 1
ATOM 1925 C CA . PHE A 1 250 ? 1.100 -13.217 -0.377 1.00 57.50 250 PHE A CA 1
ATOM 1926 C C . PHE A 1 250 ? 2.292 -12.878 0.508 1.00 57.50 250 PHE A C 1
ATOM 1928 O O . PHE A 1 250 ? 2.536 -11.716 0.833 1.00 57.50 250 PHE A O 1
ATOM 1935 N N . PHE A 1 251 ? 3.024 -13.906 0.936 1.00 60.72 251 PHE A N 1
ATOM 1936 C CA . PHE A 1 251 ? 4.168 -13.695 1.790 1.00 60.72 251 PHE A CA 1
ATOM 1937 C C . PHE A 1 251 ? 5.302 -13.000 1.033 1.00 60.72 251 PHE A C 1
ATOM 1939 O O . PHE A 1 251 ? 5.799 -12.008 1.542 1.00 60.72 251 PHE A O 1
ATOM 1946 N N . LEU A 1 252 ? 5.673 -13.434 -0.174 1.00 61.34 252 LEU A N 1
ATOM 1947 C CA . LEU A 1 252 ? 6.710 -12.784 -0.987 1.00 61.34 252 LEU A CA 1
ATOM 1948 C C . LEU A 1 252 ? 6.397 -11.302 -1.258 1.00 61.34 252 LEU A C 1
ATOM 1950 O O . LEU A 1 252 ? 7.282 -10.470 -1.073 1.00 61.34 252 LEU A O 1
ATOM 1954 N N . ASP A 1 253 ? 5.146 -10.967 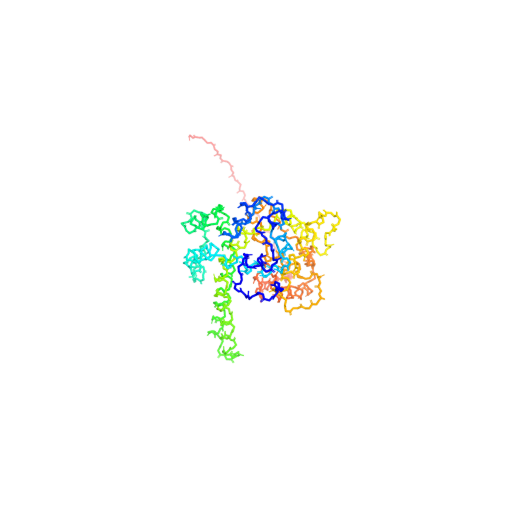-1.579 1.00 64.06 253 ASP A N 1
ATOM 1955 C CA . ASP A 1 253 ? 4.719 -9.590 -1.861 1.00 64.06 253 ASP A CA 1
ATOM 1956 C C . ASP A 1 253 ? 4.677 -8.696 -0.609 1.00 64.06 253 ASP A C 1
ATOM 1958 O O . ASP A 1 253 ? 4.925 -7.495 -0.684 1.00 64.06 253 ASP A O 1
ATOM 1962 N N . THR A 1 254 ? 4.319 -9.241 0.561 1.00 69.19 254 THR A N 1
ATOM 1963 C CA . THR A 1 254 ? 4.072 -8.436 1.780 1.00 69.19 254 THR A CA 1
ATOM 1964 C C . THR A 1 254 ? 5.238 -8.434 2.776 1.00 69.19 254 THR A C 1
ATOM 1966 O O . THR A 1 254 ? 5.400 -7.493 3.561 1.00 69.19 254 THR A O 1
ATOM 1969 N N . LEU A 1 255 ? 6.086 -9.463 2.742 1.00 72.56 255 LEU A N 1
ATOM 1970 C CA . LEU A 1 255 ? 7.255 -9.648 3.603 1.00 72.56 255 LEU A CA 1
ATOM 1971 C C . LEU A 1 255 ? 8.272 -8.497 3.537 1.00 72.56 255 LEU A C 1
ATOM 1973 O O . LEU A 1 255 ? 8.743 -8.112 4.613 1.00 72.56 255 LEU A O 1
ATOM 1977 N N . PRO A 1 256 ? 8.647 -7.941 2.364 1.00 74.06 256 PRO A N 1
ATOM 1978 C CA . PRO A 1 256 ? 9.604 -6.837 2.294 1.00 74.06 256 PRO A CA 1
ATOM 1979 C C . PRO A 1 256 ? 9.129 -5.627 3.107 1.00 74.06 256 PRO A C 1
ATOM 1981 O O . PRO A 1 256 ? 9.879 -5.077 3.915 1.00 74.06 256 PRO A O 1
ATOM 1984 N N . TYR A 1 257 ? 7.846 -5.288 2.979 1.00 78.44 257 TYR A N 1
ATOM 1985 C CA . TYR A 1 257 ? 7.220 -4.157 3.656 1.00 78.44 257 TYR A CA 1
ATOM 1986 C C . TYR A 1 257 ? 7.108 -4.366 5.171 1.00 78.44 257 TYR A C 1
ATOM 1988 O O . TYR A 1 257 ? 7.525 -3.508 5.953 1.00 78.44 257 TYR A O 1
ATOM 1996 N N . TYR A 1 258 ? 6.617 -5.525 5.619 1.00 75.94 258 TYR A N 1
ATOM 1997 C CA . TYR A 1 258 ? 6.486 -5.799 7.054 1.00 75.94 258 TYR A CA 1
ATOM 1998 C C . TYR A 1 258 ? 7.826 -6.050 7.762 1.00 75.94 258 TYR A C 1
ATOM 2000 O O . TYR A 1 258 ? 7.929 -5.779 8.961 1.00 75.94 258 TYR A O 1
ATOM 2008 N N . ARG A 1 259 ? 8.888 -6.459 7.048 1.00 75.25 259 ARG A N 1
ATOM 2009 C CA . ARG A 1 259 ? 10.262 -6.460 7.593 1.00 75.25 259 ARG A CA 1
ATOM 2010 C C . ARG A 1 259 ? 10.688 -5.073 8.044 1.00 75.25 259 ARG A C 1
ATOM 2012 O O . ARG A 1 259 ? 11.190 -4.946 9.153 1.00 75.25 259 ARG A O 1
ATOM 2019 N N . ILE A 1 260 ? 10.457 -4.051 7.226 1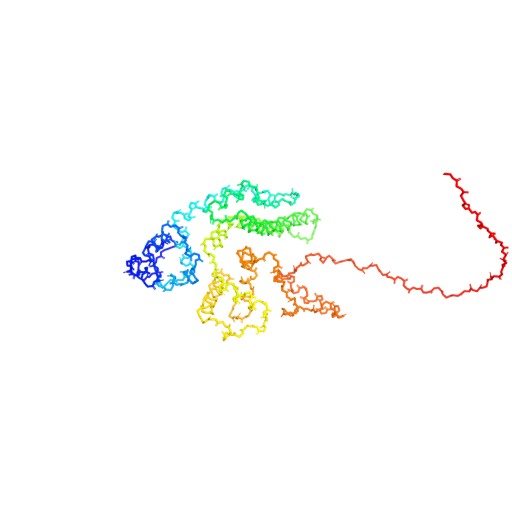.00 76.56 260 ILE A N 1
ATOM 2020 C CA . ILE A 1 260 ? 10.858 -2.672 7.535 1.00 76.56 260 ILE A CA 1
ATOM 2021 C C . ILE A 1 260 ? 10.138 -2.144 8.784 1.00 76.56 260 ILE A C 1
ATOM 2023 O O . ILE A 1 260 ? 10.726 -1.403 9.566 1.00 76.56 260 ILE A O 1
ATOM 2027 N N . ILE A 1 261 ? 8.881 -2.547 8.984 1.00 76.06 261 ILE A N 1
ATOM 2028 C CA . ILE A 1 261 ? 8.050 -2.100 10.110 1.00 76.06 261 ILE A CA 1
ATOM 2029 C C . ILE A 1 261 ? 8.383 -2.854 11.410 1.00 76.06 261 ILE A C 1
ATOM 2031 O O . ILE A 1 261 ? 8.310 -2.268 12.490 1.00 76.06 261 ILE A O 1
ATOM 2035 N N . TYR A 1 262 ? 8.719 -4.149 11.333 1.00 71.00 262 TYR A N 1
ATOM 2036 C CA . TYR A 1 262 ? 8.737 -5.034 12.509 1.00 71.00 262 TYR A CA 1
ATOM 2037 C C . TYR A 1 262 ? 10.036 -5.789 12.793 1.00 71.00 262 TYR A C 1
ATOM 2039 O O . TYR A 1 262 ? 10.143 -6.375 13.876 1.00 71.00 262 TYR A O 1
ATOM 2047 N N . ALA A 1 263 ? 10.995 -5.845 11.868 1.00 63.66 263 ALA A N 1
ATOM 2048 C CA . ALA A 1 263 ? 12.269 -6.508 12.123 1.00 63.66 263 ALA A CA 1
ATOM 2049 C C . ALA A 1 263 ? 13.256 -5.537 12.800 1.00 63.66 263 ALA A C 1
ATOM 2051 O O . ALA A 1 263 ? 13.456 -4.432 12.294 1.00 63.66 263 ALA A O 1
ATOM 2052 N N . PRO A 1 264 ? 13.928 -5.930 13.900 1.00 53.75 264 PRO A N 1
ATOM 2053 C CA . PRO A 1 264 ? 15.151 -5.244 14.302 1.00 53.75 264 PRO A CA 1
ATOM 2054 C C . PRO A 1 264 ? 16.204 -5.409 13.187 1.00 53.75 264 PRO A C 1
ATOM 2056 O O . PRO A 1 264 ? 16.209 -6.451 12.519 1.00 53.75 264 PRO A O 1
ATOM 2059 N N . PRO A 1 265 ? 17.107 -4.431 12.988 1.00 48.53 265 PRO A N 1
ATOM 2060 C CA . PRO A 1 265 ? 17.990 -4.364 11.815 1.00 48.53 265 PRO A CA 1
ATOM 2061 C C . PRO A 1 265 ? 18.916 -5.580 11.623 1.00 48.53 265 PRO A C 1
ATOM 2063 O O . PRO A 1 265 ? 19.415 -5.803 10.525 1.00 48.53 265 PRO A O 1
ATOM 2066 N N . GLU A 1 266 ? 19.125 -6.386 12.664 1.00 38.34 266 GLU A N 1
ATOM 2067 C CA . GLU A 1 266 ? 20.128 -7.457 12.705 1.00 38.34 266 GLU A CA 1
ATOM 2068 C C . GLU A 1 266 ? 19.598 -8.853 12.333 1.00 38.34 266 GLU A C 1
ATOM 2070 O O . GLU A 1 266 ? 20.385 -9.750 12.036 1.00 38.34 266 GLU A O 1
ATOM 2075 N N . ARG A 1 267 ? 18.276 -9.086 12.336 1.00 42.09 267 ARG A N 1
ATOM 2076 C CA . ARG A 1 267 ? 17.704 -10.429 12.090 1.00 42.09 267 ARG A CA 1
ATOM 2077 C C . ARG A 1 267 ? 17.095 -10.556 10.701 1.00 42.09 267 ARG A C 1
ATOM 2079 O O . ARG A 1 267 ? 15.880 -10.658 10.527 1.00 42.09 267 ARG A O 1
ATOM 2086 N N . ALA A 1 268 ? 17.975 -10.609 9.705 1.00 39.41 268 ALA A N 1
ATOM 2087 C CA . ALA A 1 268 ? 17.609 -10.969 8.343 1.00 39.41 268 ALA A CA 1
ATOM 2088 C C . ALA A 1 268 ? 17.098 -12.421 8.288 1.00 39.41 268 ALA A C 1
ATOM 2090 O O . ALA A 1 268 ? 17.880 -13.370 8.283 1.00 39.41 268 ALA A O 1
ATOM 2091 N N . ILE A 1 269 ? 15.776 -12.594 8.195 1.00 41.25 269 ILE A N 1
ATOM 2092 C CA . ILE A 1 269 ? 15.158 -13.872 7.820 1.00 41.25 269 ILE A CA 1
ATOM 2093 C C . ILE A 1 269 ? 15.560 -14.156 6.366 1.00 41.25 269 ILE A C 1
ATOM 2095 O O . ILE A 1 269 ? 14.912 -13.706 5.422 1.00 41.25 269 ILE A O 1
ATOM 2099 N N . ARG A 1 270 ? 16.663 -14.865 6.143 1.00 43.06 270 ARG A N 1
ATOM 2100 C CA . ARG A 1 270 ? 16.940 -15.413 4.813 1.00 43.06 270 ARG A CA 1
ATOM 2101 C C . ARG A 1 270 ? 16.024 -16.629 4.629 1.00 43.06 270 ARG A C 1
ATOM 2103 O O . ARG A 1 270 ? 15.983 -17.448 5.546 1.00 43.06 270 ARG A O 1
ATOM 2110 N N . PRO A 1 271 ? 15.262 -16.756 3.524 1.00 40.00 271 PRO A N 1
ATOM 2111 C CA . PRO A 1 271 ? 14.738 -18.070 3.172 1.00 40.00 271 PRO A CA 1
ATOM 2112 C C . PRO A 1 271 ? 15.919 -19.031 3.083 1.00 40.00 271 PRO A C 1
ATOM 2114 O O . PRO A 1 271 ? 16.908 -18.707 2.423 1.00 40.00 271 PRO A O 1
ATOM 2117 N N . ASP A 1 272 ? 15.822 -20.191 3.724 1.00 43.88 272 ASP A N 1
ATOM 2118 C CA . ASP A 1 272 ? 16.649 -21.315 3.306 1.00 43.88 272 ASP A CA 1
ATOM 2119 C C . ASP A 1 272 ? 16.092 -21.786 1.953 1.00 43.88 272 ASP A C 1
ATOM 2121 O O . ASP A 1 272 ? 14.929 -22.205 1.899 1.00 43.88 272 ASP A O 1
ATOM 2125 N N . PRO A 1 273 ? 16.859 -21.708 0.848 1.00 43.78 273 PRO A N 1
ATOM 2126 C CA . PRO A 1 273 ? 16.385 -22.198 -0.438 1.00 43.78 273 PRO A CA 1
ATOM 2127 C C . PRO A 1 273 ? 16.018 -23.686 -0.364 1.00 43.78 273 PRO A C 1
ATOM 2129 O O . PRO A 1 273 ? 15.059 -24.119 -0.998 1.00 43.78 273 PRO A O 1
ATOM 2132 N N . GLN A 1 274 ? 16.733 -24.477 0.443 1.00 44.69 274 GLN A N 1
ATOM 2133 C CA . GLN A 1 274 ? 16.534 -25.925 0.515 1.00 44.69 274 GLN A CA 1
ATOM 2134 C C . GLN A 1 274 ? 15.128 -26.279 1.016 1.00 44.69 274 GLN A C 1
ATOM 2136 O O . GLN A 1 274 ? 14.496 -27.179 0.461 1.00 44.69 274 GLN A O 1
ATOM 2141 N N . SER A 1 275 ? 14.589 -25.506 1.966 1.00 40.47 275 SER A N 1
ATOM 2142 C CA . SER A 1 275 ? 13.219 -25.675 2.466 1.00 40.47 275 SER A CA 1
ATOM 2143 C C . SER A 1 275 ? 12.167 -25.550 1.364 1.00 40.47 275 SER A C 1
ATOM 2145 O O . SER A 1 275 ? 11.171 -26.258 1.395 1.00 40.47 275 SER A O 1
ATOM 2147 N N . TYR A 1 276 ? 12.387 -24.712 0.347 1.00 41.34 276 TYR A N 1
ATOM 2148 C CA . TYR A 1 276 ? 11.439 -24.488 -0.754 1.00 41.34 276 TYR A CA 1
ATOM 2149 C C . TYR A 1 276 ? 11.612 -25.473 -1.927 1.00 41.34 276 TYR A C 1
ATOM 2151 O O . TYR A 1 276 ? 11.166 -25.204 -3.040 1.00 41.34 276 TYR A O 1
ATOM 2159 N N . GLY A 1 277 ? 12.284 -26.610 -1.708 1.00 40.59 277 GLY A N 1
ATOM 2160 C CA . GLY A 1 277 ? 12.524 -27.621 -2.743 1.00 40.59 277 GLY A CA 1
ATOM 2161 C C . GLY A 1 277 ? 13.586 -27.226 -3.777 1.00 40.59 277 GLY A C 1
ATOM 2162 O O . GLY A 1 277 ? 13.698 -27.874 -4.824 1.00 40.59 277 GLY A O 1
ATOM 2163 N N . TRP A 1 278 ? 14.381 -26.185 -3.506 1.00 41.12 278 TRP A N 1
ATOM 2164 C CA . TRP A 1 278 ? 15.489 -25.808 -4.379 1.00 41.12 278 TRP A CA 1
ATOM 2165 C C . TRP A 1 278 ? 16.581 -26.883 -4.324 1.00 41.12 278 TRP A C 1
ATOM 2167 O O . TRP A 1 278 ? 16.886 -27.403 -3.248 1.00 41.12 278 TRP A O 1
ATOM 2177 N N . PRO A 1 279 ? 17.215 -27.226 -5.461 1.00 40.22 279 PRO A N 1
ATOM 2178 C CA . PRO A 1 279 ? 18.321 -28.171 -5.456 1.00 40.22 279 PRO A CA 1
ATOM 2179 C C . PRO A 1 279 ? 19.473 -27.613 -4.615 1.00 40.22 279 PRO A C 1
ATOM 2181 O O . PRO A 1 279 ? 19.911 -26.481 -4.831 1.00 40.22 279 PRO A O 1
ATOM 2184 N N . SER A 1 280 ? 19.999 -28.419 -3.689 1.00 44.84 280 SER A N 1
ATOM 2185 C CA . SER A 1 280 ? 21.160 -28.022 -2.893 1.00 44.84 280 SER A CA 1
ATOM 2186 C C . SER A 1 280 ? 22.334 -27.667 -3.813 1.00 44.84 280 SER A C 1
ATOM 2188 O O . SER A 1 280 ? 22.606 -28.359 -4.803 1.00 44.84 280 SER A O 1
ATOM 2190 N N . PHE A 1 281 ? 23.058 -26.592 -3.485 1.00 44.25 281 PHE A N 1
ATOM 2191 C CA . PHE A 1 281 ? 24.188 -26.098 -4.287 1.00 44.25 281 PHE A CA 1
ATOM 2192 C C . PHE A 1 281 ? 25.317 -27.131 -4.464 1.00 44.25 281 PHE A C 1
ATOM 2194 O O . PHE A 1 281 ? 26.144 -26.991 -5.364 1.00 44.25 281 PHE A O 1
ATOM 2201 N N . HIS A 1 282 ? 25.328 -28.185 -3.643 1.00 45.81 282 HIS A N 1
ATOM 2202 C CA . HIS A 1 282 ? 26.298 -29.280 -3.673 1.00 45.81 282 HIS A CA 1
ATOM 2203 C C . HIS A 1 282 ? 25.839 -30.509 -4.487 1.00 45.81 282 HIS A C 1
ATOM 2205 O O . HIS A 1 282 ? 26.607 -31.460 -4.640 1.00 45.81 282 HIS A O 1
ATOM 2211 N N . SER A 1 283 ? 24.626 -30.507 -5.054 1.00 47.16 283 SER A N 1
ATOM 2212 C CA . SER A 1 283 ? 24.156 -31.589 -5.931 1.00 47.16 283 SER A CA 1
ATOM 2213 C C . SER A 1 283 ? 24.869 -31.565 -7.298 1.00 47.16 283 SER A C 1
ATOM 2215 O O . SER A 1 283 ? 24.792 -30.603 -8.063 1.00 47.16 283 SER A O 1
ATOM 2217 N N . ARG A 1 284 ? 25.606 -32.641 -7.617 1.00 45.62 284 ARG A N 1
ATOM 2218 C CA . ARG A 1 284 ? 26.507 -32.724 -8.790 1.00 45.62 284 ARG A CA 1
ATOM 2219 C C . ARG A 1 284 ? 25.812 -32.946 -10.151 1.00 45.62 284 ARG A C 1
ATOM 2221 O O . ARG A 1 284 ? 26.492 -32.943 -11.175 1.00 45.62 284 ARG A O 1
ATOM 2228 N N . SER A 1 285 ? 24.490 -33.127 -10.215 1.00 51.66 285 SER A N 1
ATOM 2229 C CA . SER A 1 285 ? 23.760 -33.471 -11.450 1.00 51.66 285 SER A CA 1
ATOM 2230 C C . SER A 1 285 ? 23.295 -32.241 -12.258 1.00 51.66 285 SER A C 1
ATOM 2232 O O . SER A 1 285 ? 22.175 -31.744 -12.122 1.00 51.66 285 SER A O 1
ATOM 2234 N N . GLN A 1 286 ? 24.145 -31.768 -13.180 1.00 53.69 286 GLN A N 1
ATOM 2235 C CA . GLN A 1 286 ? 23.866 -30.596 -14.033 1.00 53.69 286 GLN A CA 1
ATOM 2236 C C . GLN A 1 286 ? 22.530 -30.602 -14.827 1.00 53.69 286 GLN A C 1
ATOM 2238 O O . GLN A 1 286 ? 21.919 -29.530 -14.911 1.00 53.69 286 GLN A O 1
ATOM 2243 N N . PRO A 1 287 ? 22.037 -31.716 -15.422 1.00 49.66 287 PRO A N 1
ATOM 2244 C CA . PRO A 1 287 ? 20.883 -31.654 -16.332 1.00 49.66 287 PRO A CA 1
ATOM 2245 C C . PRO A 1 287 ? 19.568 -31.289 -15.628 1.00 49.66 287 PRO A C 1
ATOM 2247 O O . PRO A 1 287 ? 18.851 -30.386 -16.060 1.00 49.66 287 PRO A O 1
ATOM 2250 N N . GLN A 1 288 ? 19.279 -31.942 -14.498 1.00 48.84 288 GLN A N 1
ATOM 2251 C CA . GLN A 1 288 ? 18.062 -31.692 -13.717 1.00 48.84 288 GLN A CA 1
ATOM 2252 C C . GLN A 1 288 ? 18.080 -30.301 -13.068 1.00 48.84 288 GLN A C 1
ATOM 2254 O O . GLN A 1 288 ? 17.038 -29.647 -12.996 1.00 48.84 288 GLN A O 1
ATOM 2259 N N . ARG A 1 289 ? 19.266 -29.811 -12.674 1.00 52.06 289 ARG A N 1
ATOM 2260 C CA . ARG A 1 289 ? 19.458 -28.446 -12.164 1.00 52.06 289 ARG A CA 1
ATOM 2261 C C . ARG A 1 289 ? 19.048 -27.397 -13.203 1.00 52.06 289 ARG A C 1
ATOM 2263 O O . ARG A 1 289 ? 18.289 -26.495 -12.871 1.00 52.06 289 ARG A O 1
ATOM 2270 N N . ARG A 1 290 ? 19.474 -27.540 -14.466 1.00 50.88 290 ARG A N 1
ATOM 2271 C CA . ARG A 1 290 ? 19.098 -26.618 -15.559 1.00 50.88 290 ARG A CA 1
ATOM 2272 C C . ARG A 1 290 ? 17.598 -26.607 -15.852 1.00 50.88 290 ARG A C 1
ATOM 2274 O O . ARG A 1 290 ? 17.048 -25.537 -16.087 1.00 50.88 290 ARG A O 1
ATOM 2281 N N . HIS A 1 291 ? 16.940 -27.767 -15.833 1.00 47.00 291 HIS A N 1
ATOM 2282 C CA . HIS A 1 291 ? 15.498 -27.838 -16.071 1.00 47.00 291 HIS A CA 1
ATOM 2283 C C . HIS A 1 291 ? 14.708 -27.162 -14.939 1.00 47.00 291 HIS A C 1
ATOM 2285 O O . HIS A 1 291 ? 13.922 -26.262 -15.210 1.00 47.00 291 HIS A O 1
ATOM 2291 N N . ARG A 1 292 ? 14.991 -27.505 -13.672 1.00 42.22 292 ARG A N 1
ATOM 2292 C CA . ARG A 1 292 ? 14.289 -26.930 -12.509 1.00 42.22 292 ARG A CA 1
ATOM 2293 C C . ARG A 1 292 ? 14.550 -25.430 -12.325 1.00 42.22 292 ARG A C 1
ATOM 2295 O O . ARG A 1 292 ? 13.623 -24.704 -11.987 1.00 42.22 292 ARG A O 1
ATOM 2302 N N . LEU A 1 293 ? 15.769 -24.952 -12.603 1.00 46.56 293 LEU A N 1
ATOM 2303 C CA . LEU A 1 293 ? 16.069 -23.513 -12.593 1.00 46.56 293 LEU A CA 1
ATOM 2304 C C . LEU A 1 293 ? 15.376 -22.766 -13.741 1.00 46.56 293 LEU A C 1
ATOM 2306 O O . LEU A 1 293 ? 14.880 -21.670 -13.514 1.00 46.56 293 LEU A O 1
ATOM 2310 N N . ARG A 1 294 ? 15.248 -23.359 -14.940 1.00 43.00 294 ARG A N 1
ATOM 2311 C CA . ARG A 1 294 ? 14.409 -22.779 -16.006 1.00 43.00 294 ARG A CA 1
ATOM 2312 C C . ARG A 1 294 ? 12.950 -22.659 -15.575 1.00 43.00 294 ARG A C 1
ATOM 2314 O O . ARG A 1 294 ? 12.352 -21.623 -15.828 1.00 43.00 294 ARG A O 1
ATOM 2321 N N . THR A 1 295 ? 12.393 -23.662 -14.896 1.00 41.41 295 THR A N 1
ATOM 2322 C CA . THR A 1 295 ? 11.027 -23.574 -14.357 1.00 41.41 295 THR A CA 1
ATOM 2323 C C . THR A 1 295 ? 10.907 -22.461 -13.309 1.00 41.41 295 THR A C 1
ATOM 2325 O O . THR A 1 295 ? 9.968 -21.679 -13.378 1.00 41.41 295 THR A O 1
ATOM 2328 N N . ALA A 1 296 ? 11.874 -22.319 -12.395 1.00 39.22 296 ALA A N 1
ATOM 2329 C CA . ALA A 1 296 ? 11.887 -21.231 -11.406 1.00 39.22 296 ALA A CA 1
ATOM 2330 C C . ALA A 1 296 ? 12.022 -19.830 -12.042 1.00 39.22 296 ALA A C 1
ATOM 2332 O O . ALA A 1 296 ? 11.386 -18.881 -11.587 1.00 39.22 296 ALA A O 1
ATOM 2333 N N . HIS A 1 297 ? 12.801 -19.713 -13.120 1.00 39.25 297 HIS A N 1
ATOM 2334 C CA . HIS A 1 297 ? 12.962 -18.480 -13.894 1.00 39.25 297 HIS A CA 1
ATOM 2335 C C . HIS A 1 297 ? 11.682 -18.116 -14.671 1.00 39.25 297 HIS A C 1
ATOM 2337 O O . HIS A 1 297 ? 11.259 -16.966 -14.655 1.00 39.25 297 HIS A O 1
ATOM 2343 N N . VAL A 1 298 ? 11.007 -19.102 -15.279 1.00 39.22 298 VAL A N 1
ATOM 2344 C CA . VAL A 1 298 ? 9.688 -18.930 -15.928 1.00 39.22 298 VAL A CA 1
ATOM 2345 C C . VAL A 1 298 ? 8.594 -18.550 -14.920 1.00 39.22 298 VAL A C 1
ATOM 2347 O O . VAL A 1 298 ? 7.662 -17.838 -15.275 1.00 39.22 298 VAL A O 1
ATOM 2350 N N . LEU A 1 299 ? 8.725 -18.971 -13.659 1.00 38.81 299 LEU A N 1
ATOM 2351 C CA . LEU A 1 299 ? 7.848 -18.573 -12.552 1.00 38.81 299 LEU A CA 1
ATOM 2352 C C . LEU A 1 299 ? 8.253 -17.238 -11.890 1.00 38.81 299 LEU A C 1
ATOM 2354 O O . LEU A 1 299 ? 7.671 -16.869 -10.877 1.00 38.81 299 LEU A O 1
ATOM 2358 N N . GLY A 1 300 ? 9.237 -16.507 -12.431 1.00 35.31 300 GLY A N 1
ATOM 2359 C CA . GLY A 1 300 ? 9.616 -15.174 -11.941 1.00 35.31 300 GLY A CA 1
ATOM 2360 C C . GLY A 1 300 ? 10.310 -15.152 -10.572 1.00 35.31 300 GLY A C 1
ATOM 2361 O O . GLY A 1 300 ? 10.328 -14.115 -9.916 1.00 35.31 300 GLY A O 1
ATOM 2362 N N . HIS A 1 301 ? 10.873 -16.277 -10.122 1.00 43.59 301 HIS A N 1
ATOM 2363 C CA . HIS A 1 301 ? 11.407 -16.439 -8.762 1.00 43.59 301 HIS A CA 1
ATOM 2364 C C . HIS A 1 301 ? 12.934 -16.616 -8.695 1.00 43.59 301 HIS A C 1
ATOM 2366 O O . HIS A 1 301 ? 13.449 -17.106 -7.693 1.00 43.59 301 HIS A O 1
ATOM 2372 N N . ASP A 1 302 ? 13.676 -16.242 -9.739 1.00 39.78 302 ASP A N 1
ATOM 2373 C CA . ASP A 1 302 ? 15.139 -16.364 -9.773 1.00 39.78 302 ASP A CA 1
ATOM 2374 C C . ASP A 1 302 ? 15.826 -15.265 -8.928 1.00 39.78 302 ASP A C 1
ATOM 2376 O O . ASP A 1 302 ? 15.747 -14.090 -9.291 1.00 39.78 302 ASP A O 1
ATOM 2380 N N . PRO A 1 303 ? 16.536 -15.593 -7.826 1.00 39.78 303 PRO A N 1
ATOM 2381 C CA . PRO A 1 303 ? 17.273 -14.601 -7.039 1.00 39.78 303 PRO A CA 1
ATOM 2382 C C . PRO A 1 303 ? 18.538 -14.076 -7.746 1.00 39.78 303 PRO A C 1
ATOM 2384 O O . PRO A 1 303 ? 19.204 -13.185 -7.214 1.00 39.78 303 PRO A O 1
ATOM 2387 N N . HIS A 1 304 ? 18.912 -14.630 -8.908 1.00 38.59 304 HIS A N 1
ATOM 2388 C CA . HIS A 1 304 ? 20.135 -14.293 -9.635 1.00 38.59 304 HIS A CA 1
ATOM 2389 C C . HIS A 1 304 ? 19.886 -14.191 -11.154 1.00 38.59 304 HIS A C 1
ATOM 2391 O O . HIS A 1 304 ? 20.203 -15.130 -11.882 1.00 38.59 304 HIS A O 1
ATOM 2397 N N . PRO A 1 305 ? 19.421 -13.041 -11.681 1.00 36.78 305 PRO A N 1
ATOM 2398 C CA . PRO A 1 305 ? 19.059 -12.885 -13.099 1.00 36.78 305 PRO A CA 1
ATOM 2399 C C . PRO A 1 305 ? 20.236 -12.973 -14.099 1.00 36.78 305 PRO A C 1
ATOM 2401 O O . PRO A 1 305 ? 20.037 -12.811 -15.300 1.00 36.78 305 PRO A O 1
ATOM 2404 N N . HIS A 1 306 ? 21.464 -13.233 -13.640 1.00 40.25 306 HIS A N 1
ATOM 2405 C CA . HIS A 1 306 ? 22.693 -13.243 -14.442 1.00 40.25 306 HIS A CA 1
ATOM 2406 C C . HIS A 1 306 ? 23.129 -14.665 -14.846 1.00 40.25 306 HIS A C 1
ATOM 2408 O O . HIS A 1 306 ? 24.250 -15.088 -14.562 1.00 40.25 306 HIS A O 1
ATOM 2414 N N . TRP A 1 307 ? 22.251 -15.412 -15.521 1.00 38.78 307 TRP A N 1
ATOM 2415 C CA . TRP A 1 307 ? 22.597 -16.696 -16.151 1.00 38.78 307 TRP A CA 1
ATOM 2416 C C . TRP A 1 307 ? 22.693 -16.571 -17.675 1.00 38.78 307 TRP A C 1
ATOM 2418 O O . TRP A 1 307 ? 21.998 -17.270 -18.416 1.00 38.78 307 TRP A O 1
ATOM 2428 N N . ASP A 1 308 ? 23.602 -15.716 -18.147 1.00 36.88 308 ASP A N 1
ATOM 2429 C CA . ASP A 1 308 ? 23.985 -15.711 -19.558 1.00 36.88 308 ASP A CA 1
ATOM 2430 C C . ASP A 1 308 ? 24.617 -17.055 -19.945 1.00 36.88 308 ASP A C 1
ATOM 2432 O O . ASP A 1 308 ? 25.565 -17.557 -19.328 1.00 36.88 308 ASP A O 1
ATOM 2436 N N . GLY A 1 309 ? 24.070 -17.662 -20.996 1.00 38.38 309 GLY A N 1
ATOM 2437 C CA . GLY A 1 309 ? 24.509 -18.953 -21.509 1.00 38.38 309 GLY A CA 1
ATOM 2438 C C . GLY A 1 309 ? 25.846 -18.871 -22.246 1.00 38.38 309 GLY A C 1
ATOM 2439 O O . GLY A 1 309 ? 25.857 -18.962 -23.468 1.00 38.38 309 GLY A O 1
ATOM 2440 N N . GLY A 1 310 ? 26.966 -18.762 -21.522 1.00 35.78 310 GLY A N 1
ATOM 2441 C CA . GLY A 1 310 ? 28.304 -18.805 -22.136 1.00 35.78 310 GLY A CA 1
ATOM 2442 C C . GLY A 1 310 ? 29.513 -18.944 -21.197 1.00 35.78 310 GLY A C 1
ATOM 2443 O O . GLY A 1 310 ? 30.537 -19.496 -21.597 1.00 35.78 310 GLY A O 1
ATOM 2444 N N . SER A 1 311 ? 29.422 -18.517 -19.936 1.00 34.31 311 SER A N 1
ATOM 2445 C CA . SER A 1 311 ? 30.590 -18.213 -19.084 1.00 34.31 311 SER A CA 1
ATOM 2446 C C . SER A 1 311 ? 31.315 -19.397 -18.406 1.00 34.31 311 SER A C 1
ATOM 2448 O O . SER A 1 311 ? 31.922 -19.222 -17.351 1.00 34.31 311 SER A O 1
ATOM 2450 N N . TRP A 1 312 ? 31.317 -20.603 -18.993 1.00 33.47 312 TRP A N 1
ATOM 2451 C CA . TRP A 1 312 ? 32.187 -21.704 -18.519 1.00 33.47 312 TRP A CA 1
ATOM 2452 C C . TRP A 1 312 ? 32.847 -22.573 -19.601 1.00 33.47 312 TRP A C 1
ATOM 2454 O O . TRP A 1 312 ? 33.443 -23.599 -19.276 1.00 33.47 312 TRP A O 1
ATOM 2464 N N . MET A 1 313 ? 32.845 -22.153 -20.872 1.00 30.73 313 MET A N 1
ATOM 2465 C CA . MET A 1 313 ? 33.719 -22.757 -21.894 1.00 30.73 313 MET A CA 1
ATOM 2466 C C . MET A 1 313 ? 35.111 -22.105 -21.943 1.00 30.73 313 MET A C 1
ATOM 2468 O O . MET A 1 313 ? 35.583 -21.680 -22.991 1.00 30.73 313 MET A O 1
ATOM 2472 N N . THR A 1 314 ? 35.818 -22.112 -20.813 1.00 30.17 314 THR A N 1
ATOM 2473 C CA . THR A 1 314 ? 37.287 -22.192 -20.816 1.00 30.17 314 THR A CA 1
ATOM 2474 C C . THR A 1 314 ? 37.683 -23.617 -20.456 1.00 30.17 314 THR A C 1
ATOM 2476 O O . THR A 1 314 ? 37.973 -23.964 -19.311 1.00 30.17 314 THR A O 1
ATOM 2479 N N . THR A 1 315 ? 37.666 -24.484 -21.469 1.00 33.62 315 THR A N 1
ATOM 2480 C CA . THR A 1 315 ? 38.197 -25.844 -21.369 1.00 33.62 315 THR A CA 1
ATOM 2481 C C . THR A 1 315 ? 39.648 -25.805 -20.899 1.00 33.62 315 THR A C 1
ATOM 2483 O O . THR A 1 315 ? 40.533 -25.375 -21.639 1.00 33.62 315 THR A O 1
ATOM 2486 N N . ARG A 1 316 ? 39.913 -26.327 -19.693 1.00 31.08 316 ARG A N 1
ATOM 2487 C CA . ARG A 1 316 ? 41.263 -26.749 -19.301 1.00 31.08 316 ARG A CA 1
ATOM 2488 C C . ARG A 1 316 ? 41.730 -27.817 -20.289 1.00 31.08 316 ARG A C 1
ATOM 2490 O O . ARG A 1 316 ? 41.337 -28.977 -20.176 1.00 31.08 316 ARG A O 1
ATOM 2497 N N . SER A 1 317 ? 42.576 -27.420 -21.237 1.00 32.19 317 SER A N 1
ATOM 2498 C CA . SER A 1 317 ? 43.273 -28.328 -22.147 1.00 32.19 317 SER A CA 1
ATOM 2499 C C . SER A 1 317 ? 44.260 -29.193 -21.361 1.00 32.19 317 SER A C 1
ATOM 2501 O O . SER A 1 317 ? 45.443 -28.880 -21.245 1.00 32.19 317 SER A O 1
ATOM 2503 N N . THR A 1 318 ? 43.768 -30.301 -20.813 1.00 37.22 318 THR A N 1
ATOM 2504 C CA . THR A 1 318 ? 44.607 -31.388 -20.303 1.00 37.22 318 THR A CA 1
ATOM 2505 C C . THR A 1 318 ? 44.997 -32.284 -21.471 1.00 37.22 318 THR A C 1
ATOM 2507 O O . THR A 1 318 ? 44.307 -33.242 -21.807 1.00 37.22 318 THR A O 1
ATOM 2510 N N . ARG A 1 319 ? 46.129 -31.963 -22.102 1.00 29.92 319 ARG A N 1
ATOM 2511 C CA . ARG A 1 319 ? 46.821 -32.871 -23.021 1.00 29.92 319 ARG A CA 1
ATOM 2512 C C . ARG A 1 319 ? 48.278 -32.988 -22.561 1.00 29.92 319 ARG A C 1
ATOM 2514 O O . ARG A 1 319 ? 48.976 -31.976 -22.587 1.00 29.92 319 ARG A O 1
ATOM 2521 N N . PRO A 1 320 ? 48.735 -34.159 -22.089 1.00 35.72 320 PRO A N 1
ATOM 2522 C CA . PRO A 1 320 ? 50.116 -34.327 -21.657 1.00 35.72 320 PRO A CA 1
ATOM 2523 C C . PRO A 1 320 ? 51.031 -34.500 -22.882 1.00 35.72 320 PRO A C 1
ATOM 2525 O O . PRO A 1 320 ? 50.707 -35.306 -23.757 1.00 35.72 320 PRO A O 1
ATOM 2528 N N . PRO A 1 321 ? 52.177 -33.804 -22.964 1.00 37.00 321 PRO A N 1
ATOM 2529 C CA . PRO A 1 321 ? 53.236 -34.169 -23.891 1.00 37.00 321 PRO A CA 1
ATOM 2530 C C . PRO A 1 321 ? 54.047 -35.329 -23.298 1.00 37.00 321 PRO A C 1
ATOM 2532 O O . PRO A 1 321 ? 54.734 -35.191 -22.286 1.00 37.00 321 PRO A O 1
ATOM 2535 N N . SER A 1 322 ? 53.961 -36.494 -23.929 1.00 37.47 322 SER A N 1
ATOM 2536 C CA . SER A 1 322 ? 54.778 -37.660 -23.601 1.00 37.47 322 SER A CA 1
ATOM 2537 C C . SER A 1 322 ? 56.201 -37.518 -24.162 1.00 37.47 322 SER A C 1
ATOM 2539 O O . SER A 1 322 ? 56.376 -37.622 -25.370 1.00 37.47 322 SER A O 1
ATOM 2541 N N . GLY A 1 323 ? 57.174 -37.319 -23.264 1.00 34.56 323 GLY A N 1
ATOM 2542 C CA . GLY A 1 323 ? 58.558 -37.834 -23.279 1.00 34.56 323 GLY A CA 1
ATOM 2543 C C . GLY A 1 323 ? 59.462 -37.705 -24.521 1.00 34.56 323 GLY A C 1
ATOM 2544 O O . GLY A 1 323 ? 59.163 -38.292 -25.546 1.00 34.56 323 GLY A O 1
ATOM 2545 N N . VAL A 1 324 ? 60.643 -37.089 -24.334 1.00 34.22 324 VAL A N 1
ATOM 2546 C CA . VAL A 1 324 ? 62.027 -37.554 -24.665 1.00 34.22 324 VAL A CA 1
ATOM 2547 C C . VAL A 1 324 ? 62.966 -36.544 -23.959 1.00 34.22 324 VAL A C 1
ATOM 2549 O O . VAL A 1 324 ? 62.942 -35.368 -24.288 1.00 34.22 324 VAL A O 1
ATOM 2552 N N . SER A 1 325 ? 63.535 -36.851 -22.788 1.00 35.88 325 SER A N 1
ATOM 2553 C CA . SER A 1 325 ? 64.839 -37.504 -22.529 1.00 35.88 325 SER A CA 1
ATOM 2554 C C . SER A 1 325 ? 66.098 -36.618 -22.673 1.00 35.88 325 SER A C 1
ATOM 2556 O O . SER A 1 325 ? 66.389 -36.112 -23.749 1.00 35.88 325 SER A O 1
ATOM 2558 N N . ASN A 1 326 ? 66.900 -36.604 -21.594 1.00 33.56 326 ASN A N 1
ATOM 2559 C CA . ASN A 1 326 ? 68.367 -36.444 -21.546 1.00 33.56 326 ASN A CA 1
ATOM 2560 C C . ASN A 1 326 ? 69.033 -35.083 -21.886 1.00 33.56 326 ASN A C 1
ATOM 2562 O O . ASN A 1 326 ? 69.404 -34.845 -23.033 1.00 33.56 326 ASN A O 1
ATOM 2566 N N . ARG A 1 327 ? 69.431 -34.310 -20.854 1.00 30.97 327 ARG A N 1
ATOM 2567 C CA . ARG A 1 327 ? 70.802 -34.331 -20.262 1.00 30.97 327 ARG A CA 1
ATOM 2568 C C . ARG A 1 327 ? 71.051 -33.168 -19.281 1.00 30.97 327 ARG A C 1
ATOM 2570 O O . ARG A 1 327 ? 71.026 -32.013 -19.681 1.00 30.97 327 A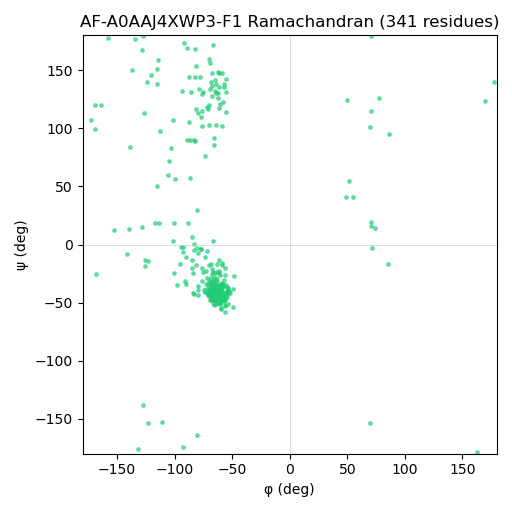RG A O 1
ATOM 2577 N N . ASP A 1 328 ? 71.432 -33.521 -18.057 1.00 39.44 328 ASP A N 1
ATOM 2578 C CA . ASP A 1 328 ? 72.426 -32.798 -17.242 1.00 39.44 328 ASP A CA 1
ATOM 2579 C C . ASP A 1 328 ? 73.834 -33.372 -17.566 1.00 39.44 328 ASP A C 1
ATOM 2581 O O . ASP A 1 328 ? 73.886 -34.427 -18.217 1.00 39.44 328 ASP A O 1
ATOM 2585 N N . PRO A 1 329 ? 74.980 -32.775 -17.149 1.00 51.12 329 PRO A N 1
ATOM 2586 C CA . PRO A 1 329 ? 75.153 -31.757 -16.098 1.00 51.12 329 PRO A CA 1
ATOM 2587 C C . PRO A 1 329 ? 76.023 -30.543 -16.504 1.00 51.12 329 PRO A C 1
ATOM 2589 O O . PRO A 1 329 ? 76.480 -30.455 -17.637 1.00 51.12 329 PRO A O 1
ATOM 2592 N N . TRP A 1 330 ? 76.279 -29.624 -15.563 1.00 35.59 330 TRP A N 1
ATOM 2593 C CA . TRP A 1 330 ? 77.603 -29.195 -15.041 1.00 35.59 330 TRP A CA 1
ATOM 2594 C C . TRP A 1 330 ? 77.366 -28.054 -14.018 1.00 35.59 330 TRP A C 1
ATOM 2596 O O . T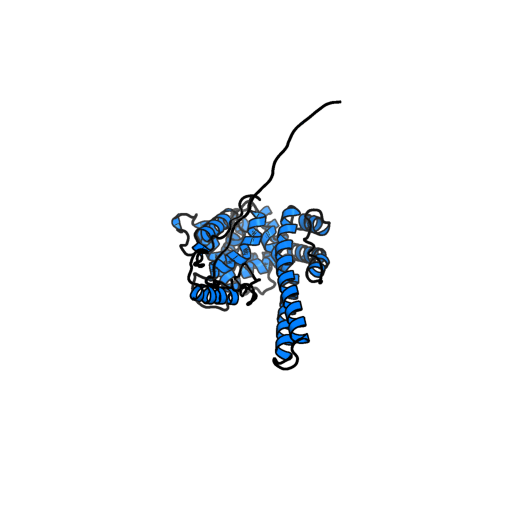RP A 1 330 ? 76.472 -27.233 -14.199 1.00 35.59 330 TRP A O 1
ATOM 2606 N N . ALA A 1 331 ? 78.108 -28.047 -12.905 1.00 37.22 331 ALA A N 1
ATOM 2607 C CA . ALA A 1 331 ? 77.852 -27.201 -11.723 1.00 37.22 331 ALA A CA 1
ATOM 2608 C C . ALA A 1 331 ? 78.943 -26.094 -11.544 1.00 37.22 331 ALA A C 1
ATOM 2610 O O . ALA A 1 331 ? 79.532 -25.697 -12.546 1.00 37.22 331 ALA A O 1
ATOM 2611 N N . PRO A 1 332 ? 79.248 -25.570 -10.335 1.00 57.66 332 PRO A N 1
ATOM 2612 C CA . PRO A 1 332 ? 78.590 -24.407 -9.707 1.00 57.66 332 PRO A CA 1
ATOM 2613 C C . PRO A 1 332 ? 79.581 -23.301 -9.243 1.00 57.66 332 PRO A C 1
ATOM 2615 O O . PRO A 1 332 ? 80.787 -23.514 -9.278 1.00 57.66 332 PRO A O 1
ATOM 2618 N N . THR A 1 333 ? 79.084 -22.194 -8.665 1.00 36.03 333 THR A N 1
ATOM 2619 C CA . THR A 1 333 ? 79.783 -21.361 -7.639 1.00 36.03 333 THR A CA 1
ATOM 2620 C C . THR A 1 333 ? 78.770 -20.434 -6.931 1.00 36.03 333 THR A C 1
ATOM 2622 O O . THR A 1 333 ? 77.939 -19.820 -7.588 1.00 36.03 333 THR A O 1
ATOM 2625 N N . ALA A 1 334 ? 78.601 -20.537 -5.604 1.00 34.44 334 ALA A N 1
ATOM 2626 C CA . ALA A 1 334 ? 79.212 -19.715 -4.532 1.00 34.44 334 ALA A CA 1
ATOM 2627 C C . ALA A 1 334 ? 78.672 -18.256 -4.469 1.00 34.44 334 ALA A C 1
ATOM 2629 O O . ALA A 1 334 ? 78.795 -17.536 -5.447 1.00 34.44 334 ALA A O 1
ATOM 2630 N N . SER A 1 335 ? 77.966 -17.759 -3.437 1.00 39.09 335 SER A N 1
ATOM 2631 C CA . SER A 1 335 ? 78.114 -17.800 -1.957 1.00 39.09 335 SER A CA 1
ATOM 2632 C C . SER A 1 335 ? 79.011 -16.698 -1.367 1.00 39.09 335 SER A C 1
ATOM 2634 O O . SER A 1 335 ? 80.199 -16.954 -1.196 1.00 39.09 335 SER A O 1
ATOM 2636 N N . THR A 1 336 ? 78.412 -15.578 -0.920 1.00 36.53 336 THR A N 1
ATOM 2637 C CA . THR A 1 336 ? 78.815 -14.815 0.295 1.00 36.53 336 THR A CA 1
ATOM 2638 C C . THR A 1 336 ? 77.783 -13.740 0.711 1.00 36.53 336 THR A C 1
ATOM 2640 O O . THR A 1 336 ? 77.522 -12.797 -0.027 1.00 36.53 336 THR A O 1
ATOM 2643 N N . TYR A 1 337 ? 77.245 -13.867 1.930 1.00 41.94 337 TYR A N 1
ATOM 2644 C CA . TYR A 1 337 ? 77.060 -12.763 2.905 1.00 41.94 337 TYR A CA 1
ATOM 2645 C C . TYR A 1 337 ? 78.340 -12.736 3.799 1.00 41.94 337 TYR A C 1
ATOM 2647 O O . TYR A 1 337 ? 79.128 -13.682 3.650 1.00 41.94 337 TYR A O 1
ATOM 2655 N N . PRO A 1 338 ? 78.601 -11.775 4.724 1.00 58.81 338 PRO A N 1
ATOM 2656 C CA . PRO A 1 338 ? 77.736 -10.724 5.299 1.00 58.81 338 PRO A CA 1
ATOM 2657 C C . PRO A 1 338 ? 78.331 -9.289 5.078 1.00 58.81 338 PRO A C 1
ATOM 2659 O O . PRO A 1 338 ? 79.015 -9.120 4.073 1.00 58.81 338 PRO A O 1
ATOM 2662 N N . ASP A 1 339 ? 78.111 -8.195 5.837 1.00 39.34 339 ASP A N 1
ATOM 2663 C CA . ASP A 1 339 ? 77.471 -7.956 7.155 1.00 39.34 339 ASP A CA 1
ATOM 2664 C C . ASP A 1 339 ? 76.987 -6.488 7.364 1.00 39.34 339 ASP A C 1
ATOM 2666 O O . ASP A 1 339 ? 77.191 -5.625 6.509 1.00 39.34 339 ASP A O 1
ATOM 2670 N N . GLU A 1 340 ? 76.366 -6.221 8.520 1.00 41.53 340 GLU A N 1
ATOM 2671 C CA . GLU A 1 340 ? 76.053 -4.908 9.137 1.00 41.53 340 GLU A CA 1
ATOM 2672 C C . GLU A 1 340 ? 77.183 -4.455 10.119 1.00 41.53 340 GLU A C 1
ATOM 2674 O O . GLU A 1 340 ? 78.132 -5.213 10.328 1.00 41.53 340 GLU A O 1
ATOM 2679 N N . PRO A 1 341 ? 77.079 -3.348 10.899 1.00 61.91 341 PRO A N 1
ATOM 2680 C CA . PRO A 1 341 ? 76.699 -1.940 10.643 1.00 61.91 341 PRO A CA 1
ATOM 2681 C C . PRO A 1 341 ? 77.850 -1.026 11.215 1.00 61.91 341 PRO A C 1
ATOM 2683 O O . PRO A 1 341 ? 79.006 -1.438 11.096 1.00 61.91 341 PRO A O 1
ATOM 2686 N N . PRO A 1 342 ? 77.674 0.128 11.919 1.00 66.19 342 PRO A N 1
ATOM 2687 C CA . PRO A 1 342 ? 76.601 1.140 11.967 1.00 66.19 342 PRO A CA 1
ATOM 2688 C C . PRO A 1 342 ? 77.070 2.608 11.786 1.00 66.19 342 PRO A C 1
ATOM 2690 O O . PRO A 1 342 ? 78.242 2.928 11.976 1.00 66.19 342 PRO A O 1
ATOM 2693 N N . PHE A 1 343 ? 76.109 3.513 11.555 1.00 50.97 343 PHE A N 1
ATOM 2694 C CA . PHE A 1 343 ? 75.954 4.796 12.272 1.00 50.97 343 PHE A CA 1
ATOM 2695 C C . PHE A 1 343 ? 74.506 5.295 12.156 1.00 50.97 343 PHE A C 1
ATOM 2697 O O . PHE A 1 343 ? 73.885 5.017 11.106 1.00 50.97 343 PHE A O 1
#

Nearest PDB structures (foldseek):
  3kbt-assembly2_B  TM=2.018E-01  e=6.742E+00  Homo sapiens
  8jh7-assembly1_D  TM=1.568E-01  e=9.148E+00  Homo sapiens

Mean predicted aligned error: 14.64 Å

Solvent-accessible surface area (backbone atoms only — not comparable to full-atom values): 20777 Å² total; per-residue (Å²): 111,66,64,86,75,61,60,91,77,42,31,54,64,49,47,34,49,44,65,72,46,51,71,60,54,51,12,53,77,66,73,43,56,52,70,57,46,53,41,29,59,61,46,52,50,56,66,90,88,50,67,56,55,72,59,53,49,22,56,77,54,71,48,53,66,68,59,48,52,44,9,37,54,55,23,66,52,34,43,49,50,34,51,54,43,45,62,57,40,48,64,62,55,52,56,42,53,45,92,71,84,91,77,72,63,44,46,88,33,70,56,22,44,54,48,12,61,76,59,71,54,55,19,66,46,46,15,57,53,51,40,50,54,45,50,54,44,34,52,51,42,51,51,45,53,52,46,54,51,50,55,77,69,52,87,86,84,70,68,66,68,59,51,54,51,55,46,48,56,50,52,51,50,50,51,52,55,61,70,41,47,35,57,50,48,47,46,54,68,44,56,51,77,31,68,70,47,50,53,51,51,54,49,33,61,73,44,30,83,80,44,59,70,68,86,82,45,60,69,68,44,53,52,51,48,54,51,50,46,53,53,54,40,68,76,68,59,90,69,79,98,63,94,74,60,59,62,51,51,57,43,67,73,46,45,67,57,51,40,63,77,70,49,64,96,84,68,77,82,69,79,61,56,57,60,74,71,44,80,58,92,82,66,86,61,65,71,65,51,53,54,55,49,49,53,38,47,75,69,73,65,56,94,63,89,82,73,70,93,64,90,74,82,74,76,80,83,86,73,85,86,80,83,84,83,89,83,86,86,86,87,90,84,86,90,82,84,87,85,87,87,90,133

Foldseek 3Di:
DPLVPDDLLAALVRLCVNVVHDLVRLCVQLVHDSVQSVCCRQAVFHDQPDACSLVSSCVSSVHASSSSLSNSCNRVNNVVLLVQLLVLCVVVLVVLLDPDDDDQDDQPDPSLVSNCVSLVHRSQLSSLQVRVLSVVLNVLSVVLVVLVVVLVPDDDDDDSVVSVVVNVVSVVVSVVSSSCSSVSCCCPRRVNRHPLLVVQLLVQQQQALVGDPPVVHDPSSVVVLVSVQVSQCVVPDPDDDDPDPSSVVSCVVCVSSVCSVHPDPPDPPDRPVVSHVQPPPPDPDPPVNVVVVVVCVVVVNDPDPPPDPDPPPPDPPPDDDDDDDDDDDDDDDDDDDDDDDDD

Secondary structure (DSSP, 8-state):
--GGGS-TT--HHHHHHHTT--HHHHHHHTT--HHHHHHHHHH----TT-TTHHHHHHHHTT--HHHHHHHHHTSHHHHHHHHHHHHHHHHHHHHHHSSSS--PPPTTSHHHHHHHHHHTS-HHHHHHHHHHHHHHHHHHHHHHHHHHHHHHH--SSS-HHHHHHHHHHHHHHHHHHHHHHHHHHIIIIISPPPHHHHHHHHHHHHHGGG---GGGS-HHHHHHHHHHHHHHHHHH--S-S-TTSHHHHHHHHHHHHHHHHH--TT---PPPTGGGTPPPTT---HHHHHHHHHHHHHTT--S-----TTTT-------------------------------

Radius of gyration: 29.3 Å; Cα contacts (8 Å, |Δi|>4): 264; chains: 1; bounding box: 110×54×63 Å